Protein AF-A0A8U0UFY7-F1 (afdb_monomer)

Radius of gyration: 22.08 Å; Cα contacts (8 Å, |Δi|>4): 102; chains: 1; bounding box: 47×43×74 Å

Sequence (185 aa):
MDTILDRDDFTIMTRAIYATQRHTLPPVTTHSMRDDTSDPILANVRRVGLFSACTDRVKIVFHPEFLSSTSPLLPMDNEEFVRGCCLEVFPSYYEPWGDTPGIYIVDRRFHSADDSCNQLTQFMFGFCQQSRRQRIIQRNRTERLSDLLDWDGSSCTPGAWLSAGLSLTRWSRWPLNSALYPPPQ

Nearest PDB structures (foldseek):
  8cvy-assembly1_B  TM=9.282E-01  e=7.998E-15  Homo sapiens
  7q0s-assembly1_B  TM=9.230E-01  e=1.682E-14  Homo sapiens
  8cvz-assembly1_A  TM=9.280E-01  e=6.181E-14  Homo sapiens
  8cvz-assembly1_B  TM=9.243E-01  e=5.810E-14  Homo sapiens
  7zbn-assembly1_B  TM=9.355E-01  e=1.666E-13  Homo sapiens

pLDDT: mean 77.1, std 21.61, range [29.03, 96.44]

Secondary structure (DSSP, 8-state):
-TTS--HHHHHHHHHHHHHH--SSPPPSBSS--TTTTT-HHHHHHHHHT----TT-SS---B--S--BTT-SSSB--HHHHHHH-S------S-------TT--PPP-SSS-HHHHHHHHHHHHHHHHTS-HHHHHHHHHHHHHTGGGGSGGG----TTSSSS-----TT-TT--TTSSS-PPP-

Mean predicted aligned error: 11.55 Å

InterPro domains:
  IPR008631 Glycogen synthase [PF05693] (1-101)
  IPR008631 Glycogen synthase [PF05693] (102-152)
  IPR008631 Glycogen synthase [PTHR10176] (1-101)

Organism: Salvelinus namaycush (NCBI:txid8040)

Foldseek 3Di:
DDPPDDPVNVVVVVVVVVVPDDPDADQQEPDDDPPQCPPPVNVVCVVVVQGNPPPDPDHHYHYPDAADLPDPVHNDHPLVVLVVDLDDDDLDPDDDDDDAQLDDDQDDPPDDPVSSVVSVVVVVVVSVPDDPVVSVVSLVRLQVCVVCVDPVNDPDDDPPPPPSSRRCPPVVPDDPPPPPDDDDD

Structure (mmCIF, N/CA/C/O backbone):
data_AF-A0A8U0UFY7-F1
#
_entry.id   AF-A0A8U0UFY7-F1
#
loop_
_atom_site.group_PDB
_atom_site.id
_atom_site.type_symbol
_atom_site.label_atom_id
_atom_site.label_alt_id
_atom_site.label_comp_id
_atom_site.label_asym_id
_atom_site.label_entity_id
_atom_site.label_seq_id
_atom_site.pdbx_PDB_ins_code
_atom_site.Cartn_x
_atom_site.Cartn_y
_atom_site.Cartn_z
_atom_site.occupancy
_atom_site.B_iso_or_equiv
_atom_site.auth_seq_id
_atom_site.auth_comp_id
_atom_site.auth_asym_id
_atom_site.auth_atom_id
_atom_site.pdbx_PDB_model_num
ATOM 1 N N . MET A 1 1 ? -13.271 0.721 41.198 1.00 53.28 1 MET A N 1
ATOM 2 C CA . MET A 1 1 ? -13.173 0.908 39.733 1.00 53.28 1 MET A CA 1
ATOM 3 C C . MET A 1 1 ? -14.431 1.557 39.153 1.00 53.28 1 MET A C 1
ATOM 5 O O . MET A 1 1 ? -14.374 1.971 38.007 1.00 53.28 1 MET A O 1
ATOM 9 N N . ASP A 1 2 ? -15.503 1.745 39.934 1.00 58.00 2 ASP A N 1
ATOM 10 C CA . ASP A 1 2 ? -16.794 2.296 39.476 1.00 58.00 2 ASP A CA 1
ATOM 11 C C . ASP A 1 2 ? -16.873 3.837 39.437 1.00 58.00 2 ASP A C 1
ATOM 13 O O . ASP A 1 2 ? -17.957 4.398 39.518 1.00 58.00 2 ASP A O 1
ATOM 17 N N . THR A 1 3 ? -15.738 4.544 39.383 1.00 75.88 3 THR A N 1
ATOM 18 C CA . THR A 1 3 ? -15.690 6.022 39.451 1.00 75.88 3 THR A CA 1
ATOM 19 C C . THR A 1 3 ? -15.153 6.693 38.186 1.00 75.88 3 THR A C 1
ATOM 21 O O . THR A 1 3 ? -15.054 7.914 38.156 1.00 75.88 3 THR A O 1
ATOM 24 N N . ILE A 1 4 ? -14.759 5.921 37.165 1.00 85.38 4 ILE A N 1
ATOM 25 C CA . ILE A 1 4 ? -14.215 6.447 35.896 1.00 85.38 4 ILE A CA 1
ATOM 26 C C . ILE A 1 4 ? -15.150 6.203 34.706 1.00 85.38 4 ILE A C 1
ATOM 28 O O . ILE A 1 4 ? -15.095 6.975 33.756 1.00 85.38 4 ILE A O 1
ATOM 32 N N . LEU A 1 5 ? -15.982 5.156 34.741 1.00 88.69 5 LEU A N 1
ATOM 33 C CA . LEU A 1 5 ? -16.939 4.846 33.677 1.00 88.69 5 LEU A CA 1
ATOM 34 C C . LEU A 1 5 ? -18.324 4.630 34.272 1.00 88.69 5 LEU A C 1
ATOM 36 O O . LEU A 1 5 ? -18.502 3.759 35.131 1.00 88.69 5 LEU A O 1
ATOM 40 N N . ASP A 1 6 ? -19.291 5.381 33.760 1.00 91.12 6 ASP A N 1
ATOM 41 C CA . ASP A 1 6 ? -20.693 5.241 34.119 1.00 91.12 6 ASP A CA 1
ATOM 42 C C . ASP A 1 6 ? -21.365 4.146 33.274 1.00 91.12 6 ASP A C 1
ATOM 44 O O . ASP A 1 6 ? -20.860 3.687 32.245 1.00 91.12 6 ASP A O 1
ATOM 48 N N . ARG A 1 7 ? -22.555 3.696 33.689 1.00 89.19 7 ARG A N 1
ATOM 49 C CA . ARG A 1 7 ? -23.322 2.666 32.953 1.00 89.19 7 ARG A CA 1
ATOM 50 C C . ARG A 1 7 ? -23.661 3.074 31.515 1.00 89.19 7 ARG A C 1
ATOM 52 O O . ARG A 1 7 ? -23.750 2.211 30.635 1.00 89.19 7 ARG A O 1
ATOM 59 N N . ASP A 1 8 ? -23.834 4.366 31.277 1.00 92.62 8 ASP A N 1
ATOM 60 C CA . ASP A 1 8 ? -24.117 4.896 29.946 1.00 92.62 8 ASP A CA 1
ATOM 61 C C . ASP A 1 8 ? -22.891 4.783 29.029 1.00 92.62 8 ASP A C 1
ATOM 63 O O . ASP A 1 8 ? -23.043 4.392 27.868 1.00 92.62 8 ASP A O 1
ATOM 67 N N . ASP A 1 9 ? -21.676 4.965 29.561 1.00 93.81 9 ASP A N 1
ATOM 68 C CA . ASP A 1 9 ? -20.424 4.780 28.812 1.00 93.81 9 ASP A CA 1
ATOM 69 C C . ASP A 1 9 ? -20.282 3.338 28.325 1.00 93.81 9 ASP A C 1
ATOM 71 O O . ASP A 1 9 ? -19.990 3.086 27.152 1.00 93.81 9 ASP A O 1
ATOM 75 N N . PHE A 1 10 ? -20.570 2.369 29.199 1.00 92.81 10 PHE A N 1
ATOM 76 C CA . PHE A 1 10 ? -20.582 0.956 28.818 1.00 92.81 10 PHE A CA 1
ATOM 77 C C . PHE A 1 10 ? -21.609 0.671 27.723 1.00 92.81 10 PHE A C 1
ATOM 79 O O . PHE A 1 10 ? -21.336 -0.114 26.813 1.00 92.81 10 PHE A O 1
ATOM 86 N N . THR A 1 11 ? -22.770 1.323 27.770 1.00 94.12 11 THR A N 1
ATOM 87 C CA . THR A 1 11 ? -23.824 1.147 26.766 1.00 94.12 11 THR A CA 1
ATOM 88 C C . THR A 1 11 ? -23.405 1.718 25.410 1.00 94.12 11 THR A C 1
ATOM 90 O O . THR A 1 11 ? -23.564 1.046 24.386 1.00 94.12 11 THR A O 1
ATOM 93 N N . ILE A 1 12 ? -22.828 2.923 25.384 1.00 94.88 12 ILE A N 1
ATOM 94 C CA . ILE A 1 12 ? -22.326 3.570 24.163 1.00 94.88 12 ILE A CA 1
ATOM 95 C C . ILE A 1 12 ? -21.182 2.752 23.559 1.00 94.88 12 ILE A C 1
ATOM 97 O O . ILE A 1 12 ? -21.208 2.440 22.368 1.00 94.88 12 ILE A O 1
ATOM 101 N N . MET A 1 13 ? -20.217 2.337 24.381 1.00 94.62 13 MET A N 1
ATOM 102 C CA . MET A 1 13 ? -19.074 1.546 23.932 1.00 94.62 13 MET A CA 1
ATOM 103 C C . MET A 1 13 ? -19.511 0.185 23.390 1.00 94.62 13 MET A C 1
ATOM 105 O O . MET A 1 13 ? -19.062 -0.230 22.325 1.00 94.62 13 MET A O 1
ATOM 109 N N . THR A 1 14 ? -20.443 -0.487 24.067 1.00 95.69 14 THR A N 1
ATOM 110 C CA . THR A 1 14 ? -20.989 -1.767 23.602 1.00 95.69 14 THR A CA 1
ATOM 111 C C . THR A 1 14 ? -21.665 -1.607 22.240 1.00 95.69 14 THR A C 1
ATOM 113 O O . THR A 1 14 ? -21.394 -2.387 21.327 1.00 95.69 14 THR A O 1
ATOM 116 N N . ARG A 1 15 ? -22.481 -0.560 22.052 1.00 96.44 15 ARG A N 1
ATOM 117 C CA . ARG A 1 15 ? -23.101 -0.251 20.750 1.00 96.44 15 ARG A CA 1
ATOM 118 C C . ARG A 1 15 ? -22.058 0.019 19.664 1.00 96.44 15 ARG A C 1
ATOM 120 O O . ARG A 1 15 ? -22.201 -0.498 18.560 1.00 96.44 15 ARG A O 1
ATOM 127 N N . ALA A 1 16 ? -21.003 0.773 19.973 1.00 95.69 16 ALA A N 1
ATOM 128 C CA . ALA A 1 16 ? -19.918 1.055 19.035 1.00 95.69 16 ALA A CA 1
ATOM 129 C C . ALA A 1 16 ? -19.134 -0.214 18.646 1.00 95.69 16 ALA A C 1
ATOM 131 O O . ALA A 1 16 ? -18.838 -0.425 17.470 1.00 95.69 16 ALA A O 1
ATOM 132 N N . ILE A 1 17 ? -18.853 -1.105 19.603 1.00 95.62 17 ILE A N 1
ATOM 133 C CA . ILE A 1 17 ? -18.200 -2.394 19.334 1.00 95.62 17 ILE A CA 1
ATOM 134 C C . ILE A 1 17 ? -19.081 -3.247 18.420 1.00 95.62 17 ILE A C 1
ATOM 136 O O . ILE A 1 17 ? -18.602 -3.731 17.398 1.00 95.62 17 ILE A O 1
ATOM 140 N N . TYR A 1 18 ? -20.374 -3.384 18.721 1.00 94.81 18 TYR A N 1
ATOM 141 C CA . TYR A 1 18 ? -21.282 -4.148 17.862 1.00 94.81 18 TYR A CA 1
ATOM 142 C C . TYR A 1 18 ? -21.413 -3.547 16.457 1.00 94.81 18 TYR A C 1
ATOM 144 O O . TYR A 1 18 ? -21.474 -4.295 15.487 1.00 94.81 18 TYR A O 1
ATOM 152 N N . ALA A 1 19 ? -21.384 -2.219 16.322 1.00 94.62 19 ALA A N 1
ATOM 153 C CA . ALA A 1 19 ? -21.431 -1.557 15.018 1.00 94.62 19 ALA A CA 1
ATOM 154 C C . ALA A 1 19 ? -20.163 -1.772 14.168 1.00 94.62 19 ALA A C 1
ATOM 156 O O . ALA A 1 19 ? -20.224 -1.688 12.942 1.00 94.62 19 ALA A O 1
ATOM 157 N N . THR A 1 20 ? -19.012 -2.043 14.795 1.00 93.81 20 THR A N 1
ATOM 158 C CA . THR A 1 20 ? -17.738 -2.275 14.086 1.00 93.81 20 THR A CA 1
ATOM 159 C C . THR A 1 20 ? -17.493 -3.743 13.732 1.00 93.81 20 THR A C 1
ATOM 161 O O . THR A 1 20 ? -16.618 -4.030 12.913 1.00 93.81 20 THR A O 1
ATOM 164 N N . GLN A 1 21 ? -18.268 -4.677 14.293 1.00 92.25 21 GLN A N 1
ATOM 165 C CA . GLN A 1 21 ? -18.161 -6.097 13.962 1.00 92.25 21 GLN A CA 1
ATOM 166 C C . GLN A 1 21 ? -18.543 -6.354 12.500 1.00 92.25 21 GLN A C 1
ATOM 168 O O . GLN A 1 21 ? -19.569 -5.892 12.004 1.00 92.25 21 GLN A O 1
ATOM 173 N N . ARG A 1 22 ? -17.704 -7.120 11.795 1.00 88.50 22 ARG A N 1
ATOM 174 C CA . ARG A 1 22 ? -17.934 -7.544 10.409 1.00 88.50 22 ARG A CA 1
ATOM 175 C C . ARG A 1 22 ? -17.630 -9.031 10.267 1.00 88.50 22 ARG A C 1
ATOM 177 O O . ARG A 1 22 ? -16.640 -9.513 10.809 1.00 88.50 22 ARG A O 1
ATOM 184 N N . HIS A 1 23 ? -18.472 -9.739 9.516 1.00 88.50 23 HIS A N 1
ATOM 185 C CA . HIS A 1 23 ? -18.302 -11.168 9.210 1.00 88.50 23 HIS A CA 1
ATOM 186 C C . HIS A 1 23 ? -17.652 -11.423 7.843 1.00 88.50 23 HIS A C 1
ATOM 188 O O . HIS A 1 23 ? -17.357 -12.563 7.497 1.00 88.50 23 HIS A O 1
ATOM 194 N N . THR A 1 24 ? -17.433 -10.369 7.060 1.00 93.38 24 THR A N 1
ATOM 195 C CA . THR A 1 24 ? -16.797 -10.428 5.744 1.00 93.38 24 THR A CA 1
ATOM 196 C C . THR A 1 24 ? -15.361 -9.932 5.822 1.00 93.38 24 THR A C 1
ATOM 198 O O . THR A 1 24 ? -15.005 -9.146 6.704 1.00 93.38 24 THR A O 1
ATOM 201 N N . LEU A 1 25 ? -14.538 -10.352 4.862 1.00 92.81 25 LEU A N 1
ATOM 202 C CA . LEU A 1 25 ? -13.187 -9.822 4.722 1.00 92.81 25 LEU A CA 1
ATOM 203 C C . LEU A 1 25 ? -13.218 -8.320 4.388 1.00 92.81 25 LEU A C 1
ATOM 205 O O . LEU A 1 25 ? -14.176 -7.853 3.760 1.00 92.81 25 LEU A O 1
ATOM 209 N N . PRO A 1 26 ? -12.190 -7.554 4.795 1.00 94.25 26 PRO A N 1
ATOM 210 C CA . PRO A 1 26 ? -12.022 -6.183 4.335 1.00 94.25 26 PRO A CA 1
ATOM 211 C C . PRO A 1 26 ? -11.986 -6.139 2.798 1.00 94.25 26 PRO A C 1
ATOM 213 O O . PRO A 1 26 ? -11.270 -6.944 2.195 1.00 94.25 26 PRO A O 1
ATOM 216 N N . PRO A 1 27 ? -12.744 -5.237 2.151 1.00 93.38 27 PRO A N 1
ATOM 217 C CA . PRO A 1 27 ? -12.771 -5.159 0.697 1.00 93.38 27 PRO A CA 1
ATOM 218 C C . PRO A 1 27 ? -11.407 -4.720 0.157 1.00 93.38 27 PRO A C 1
ATOM 220 O O . PRO A 1 27 ? -10.723 -3.900 0.769 1.00 93.38 27 PRO A O 1
ATOM 223 N N . VAL A 1 28 ? -11.027 -5.250 -1.009 1.00 94.88 28 VAL A N 1
ATOM 224 C CA . VAL A 1 28 ? -9.766 -4.871 -1.660 1.00 94.88 28 VAL A CA 1
ATOM 225 C C . VAL A 1 28 ? -9.875 -3.523 -2.368 1.00 94.88 28 VAL A C 1
ATOM 227 O O . VAL A 1 28 ? -8.871 -2.841 -2.486 1.00 94.88 28 VAL A O 1
ATOM 230 N N . THR A 1 29 ? -11.060 -3.099 -2.812 1.00 95.38 29 THR A N 1
ATOM 231 C CA . THR A 1 29 ? -11.260 -1.779 -3.431 1.00 95.38 29 THR A CA 1
ATOM 232 C C . THR A 1 29 ? -12.171 -0.892 -2.593 1.00 95.38 29 THR A C 1
ATOM 234 O O . THR A 1 29 ? -13.085 -1.385 -1.930 1.00 95.38 29 THR A O 1
ATOM 237 N N . THR A 1 30 ? -11.911 0.416 -2.602 1.00 95.00 30 THR A N 1
ATOM 238 C CA . THR A 1 30 ? -12.730 1.409 -1.892 1.00 95.00 30 THR A CA 1
ATOM 239 C C . THR A 1 30 ? -13.970 1.845 -2.668 1.00 95.00 30 THR A C 1
ATOM 241 O O . THR A 1 30 ? -14.901 2.371 -2.061 1.00 95.00 30 THR A O 1
ATOM 244 N N . HIS A 1 31 ? -14.009 1.624 -3.984 1.00 94.25 31 HIS A N 1
ATOM 245 C CA . HIS A 1 31 ? -15.061 2.134 -4.865 1.00 94.25 31 HIS A CA 1
ATOM 246 C C . HIS A 1 31 ? -15.786 1.014 -5.599 1.00 94.25 31 HIS A C 1
ATOM 248 O O . HIS A 1 31 ? -15.275 -0.088 -5.777 1.00 94.25 31 HIS A O 1
ATOM 254 N N . SER A 1 32 ? -16.998 1.316 -6.062 1.00 94.19 32 SER A N 1
ATOM 255 C CA . SER A 1 32 ? -17.724 0.424 -6.966 1.00 94.19 32 SER A CA 1
ATOM 256 C C . SER A 1 32 ? -17.180 0.581 -8.383 1.00 94.19 32 SER A C 1
ATOM 258 O O . SER A 1 32 ? -17.379 1.615 -9.020 1.00 94.19 32 SER A O 1
ATOM 260 N N . MET A 1 33 ? -16.488 -0.445 -8.870 1.00 93.69 33 MET A N 1
ATOM 261 C CA . MET A 1 33 ? -15.913 -0.458 -10.212 1.00 93.69 33 MET A CA 1
ATOM 262 C C . MET A 1 33 ? -16.986 -0.761 -11.256 1.00 93.69 33 MET A C 1
ATOM 264 O O . MET A 1 33 ? -17.761 -1.702 -11.098 1.00 93.69 33 MET A O 1
ATOM 268 N N . ARG A 1 34 ? -17.012 0.017 -12.345 1.00 90.12 34 ARG A N 1
ATOM 269 C CA . ARG A 1 34 ? -17.949 -0.202 -13.459 1.00 90.12 34 ARG A CA 1
ATOM 270 C C . ARG A 1 34 ? -17.694 -1.544 -14.150 1.00 90.12 34 ARG A C 1
ATOM 272 O O . ARG A 1 34 ? -18.626 -2.317 -14.329 1.00 90.12 34 ARG A O 1
ATOM 279 N N . ASP A 1 35 ? -16.426 -1.820 -14.446 1.00 92.00 35 ASP A N 1
ATOM 280 C CA . ASP A 1 35 ? -15.970 -3.020 -15.154 1.00 92.00 35 ASP A CA 1
ATOM 281 C C . ASP A 1 35 ? -15.030 -3.858 -14.268 1.00 92.00 35 ASP A C 1
ATOM 283 O O . ASP A 1 35 ? -13.903 -4.193 -14.630 1.00 92.00 35 ASP A O 1
ATOM 287 N N . ASP A 1 36 ? -15.508 -4.182 -13.064 1.00 92.12 36 ASP A N 1
ATOM 288 C CA . ASP A 1 36 ? -14.771 -4.888 -12.008 1.00 92.12 36 ASP A CA 1
ATOM 289 C C . ASP A 1 36 ? -14.092 -6.195 -12.470 1.00 92.12 36 ASP A C 1
ATOM 291 O O . ASP A 1 36 ? -12.971 -6.506 -12.067 1.00 92.12 36 ASP A O 1
ATOM 295 N N . THR A 1 37 ? -14.760 -6.981 -13.319 1.00 90.44 37 THR A N 1
ATOM 296 C CA . THR A 1 37 ? -14.256 -8.290 -13.765 1.00 90.44 37 THR A CA 1
ATOM 297 C C . THR A 1 37 ? -13.112 -8.188 -14.765 1.00 90.44 37 THR A C 1
ATOM 299 O O . THR A 1 37 ? -12.294 -9.102 -14.839 1.00 90.44 37 THR A O 1
ATOM 302 N N . SER A 1 38 ? -13.070 -7.108 -15.545 1.00 92.62 38 SER A N 1
ATOM 303 C CA . SER A 1 38 ? -12.041 -6.866 -16.561 1.00 92.62 38 SER A CA 1
ATOM 304 C C . SER A 1 38 ? -10.958 -5.897 -16.101 1.00 92.62 38 SER A C 1
ATOM 306 O O . SER A 1 38 ? -9.982 -5.711 -16.826 1.00 92.62 38 SER A O 1
ATOM 308 N N . ASP A 1 39 ? -11.101 -5.290 -14.919 1.00 95.62 39 ASP A N 1
ATOM 309 C CA . ASP A 1 39 ? -10.065 -4.436 -14.354 1.00 95.62 39 ASP A CA 1
ATOM 310 C C . ASP A 1 39 ? -8.763 -5.243 -14.153 1.00 95.62 39 ASP A C 1
ATOM 312 O O . ASP A 1 39 ? -8.756 -6.263 -13.452 1.00 95.62 39 ASP A O 1
ATOM 316 N N . PRO A 1 40 ? -7.640 -4.824 -14.764 1.00 94.25 40 PRO A N 1
ATOM 317 C CA . PRO A 1 40 ? -6.406 -5.603 -14.757 1.00 94.25 40 PRO A CA 1
ATOM 318 C C . PRO A 1 40 ? -5.766 -5.696 -13.367 1.00 94.25 40 PRO A C 1
ATOM 320 O O . PRO A 1 40 ? -5.022 -6.644 -13.100 1.00 94.25 40 PRO A O 1
ATOM 323 N N . ILE A 1 41 ? -6.034 -4.743 -12.470 1.00 93.94 41 ILE A N 1
ATOM 324 C CA . ILE A 1 41 ? -5.489 -4.738 -11.110 1.00 93.94 41 ILE A CA 1
ATOM 325 C C . ILE A 1 41 ? -6.268 -5.747 -10.269 1.00 93.94 41 ILE A C 1
ATOM 327 O O . ILE A 1 41 ? -5.676 -6.667 -9.700 1.00 93.94 41 ILE A O 1
ATOM 331 N N . LEU A 1 42 ? -7.597 -5.646 -10.252 1.00 95.12 42 LEU A N 1
ATOM 332 C CA . LEU A 1 42 ? -8.467 -6.549 -9.500 1.00 95.12 42 LEU A CA 1
ATOM 333 C C . LEU A 1 42 ? -8.396 -7.988 -10.018 1.00 95.12 42 LEU A C 1
ATOM 335 O O . LEU A 1 42 ? -8.355 -8.922 -9.212 1.00 95.12 42 LEU A O 1
ATOM 339 N N . ALA A 1 43 ? -8.294 -8.189 -11.334 1.00 94.81 43 ALA A N 1
ATOM 340 C CA . ALA A 1 43 ? -8.069 -9.510 -11.916 1.00 94.81 43 ALA A CA 1
ATOM 341 C C . ALA A 1 43 ? -6.753 -10.137 -11.420 1.00 94.81 43 ALA A C 1
ATOM 343 O O . ALA A 1 43 ? -6.723 -11.316 -11.059 1.00 94.81 43 ALA A O 1
ATOM 344 N N . ASN A 1 44 ? -5.673 -9.353 -11.330 1.00 94.44 44 ASN A N 1
ATOM 345 C CA . ASN A 1 44 ? -4.394 -9.838 -10.812 1.00 94.44 44 ASN A CA 1
ATOM 346 C C . ASN A 1 44 ? -4.436 -10.136 -9.311 1.00 94.44 44 ASN A C 1
ATOM 348 O O . ASN A 1 44 ? -3.929 -11.175 -8.894 1.00 94.44 44 ASN A O 1
ATOM 352 N N . VAL A 1 45 ? -5.075 -9.285 -8.507 1.00 94.75 45 VAL A N 1
ATOM 353 C CA . VAL A 1 45 ? -5.282 -9.547 -7.073 1.00 94.75 45 VAL A CA 1
ATOM 354 C C . VAL A 1 45 ? -6.004 -10.882 -6.871 1.00 94.75 45 VAL A C 1
ATOM 356 O O . VAL A 1 45 ? -5.557 -11.713 -6.077 1.00 94.75 45 VAL A O 1
ATOM 359 N N . ARG A 1 46 ? -7.085 -11.119 -7.626 1.00 93.75 46 ARG A N 1
ATOM 360 C CA . ARG A 1 46 ? -7.857 -12.372 -7.583 1.00 93.75 46 ARG A CA 1
ATOM 361 C C . ARG A 1 46 ? -7.016 -13.571 -7.996 1.00 93.75 46 ARG A C 1
ATOM 363 O O . ARG A 1 46 ? -7.072 -14.602 -7.336 1.00 93.75 46 ARG A O 1
ATOM 370 N N . ARG A 1 47 ? -6.213 -13.422 -9.053 1.00 94.69 47 ARG A N 1
ATOM 371 C CA . ARG A 1 47 ? -5.312 -14.465 -9.560 1.00 94.69 47 ARG A CA 1
ATOM 372 C C . ARG A 1 47 ? -4.236 -14.859 -8.545 1.00 94.69 47 ARG A C 1
ATOM 374 O O . ARG A 1 47 ? -3.902 -16.034 -8.459 1.00 94.69 47 ARG A O 1
ATOM 381 N N . VAL A 1 48 ? -3.685 -13.897 -7.802 1.00 93.56 48 VAL A N 1
ATOM 382 C CA . VAL A 1 48 ? -2.640 -14.138 -6.786 1.00 93.56 48 VAL A CA 1
ATOM 383 C C . VAL A 1 48 ? -3.237 -14.602 -5.449 1.00 93.56 48 VAL A C 1
ATOM 385 O O . VAL A 1 48 ? -2.534 -15.193 -4.634 1.00 93.56 48 VAL A O 1
ATOM 388 N N . GLY A 1 49 ? -4.538 -14.392 -5.229 1.00 93.38 49 GLY A N 1
ATOM 389 C CA . GLY A 1 49 ? -5.246 -14.857 -4.036 1.00 93.38 49 GLY A CA 1
ATOM 390 C C . GLY A 1 49 ? -5.083 -13.951 -2.812 1.00 93.38 49 GLY A C 1
ATOM 391 O O . GLY A 1 49 ? -5.203 -14.420 -1.684 1.00 93.38 49 GLY A O 1
ATOM 392 N N . LEU A 1 50 ? -4.803 -12.659 -3.014 1.00 93.06 50 LEU A N 1
ATOM 393 C CA . LEU A 1 50 ? -4.625 -11.685 -1.931 1.00 93.06 50 LEU A CA 1
ATOM 394 C C . LEU A 1 50 ? -5.962 -11.022 -1.579 1.00 93.06 50 LEU A C 1
ATOM 396 O O . LEU A 1 50 ? -6.284 -9.939 -2.061 1.00 93.06 50 LEU A O 1
ATOM 400 N N . PHE A 1 51 ? -6.745 -11.683 -0.727 1.00 93.19 51 PHE A N 1
ATOM 401 C CA . PHE A 1 51 ? -8.100 -11.253 -0.349 1.00 93.19 51 PHE A CA 1
ATOM 402 C C . PHE A 1 51 ? -8.165 -10.508 0.992 1.00 93.19 51 PHE A C 1
ATOM 404 O O . PHE A 1 51 ? -9.244 -10.349 1.561 1.00 93.19 51 PHE A O 1
ATOM 411 N N . SER A 1 52 ? -7.020 -10.067 1.520 1.00 91.38 52 SER A N 1
ATOM 412 C CA . SER A 1 52 ? -6.920 -9.407 2.827 1.00 91.38 52 SER A CA 1
ATOM 413 C C . SER A 1 52 ? -7.446 -10.278 3.984 1.00 91.38 52 SER A C 1
ATOM 415 O O . SER A 1 52 ? -7.893 -9.759 5.011 1.00 91.38 52 SER A O 1
ATOM 417 N N . ALA A 1 53 ? -7.339 -11.607 3.860 1.00 92.69 53 ALA A N 1
ATOM 418 C CA . ALA A 1 53 ? -7.730 -12.575 4.886 1.00 92.69 53 ALA A CA 1
ATOM 419 C C . ALA A 1 53 ? -6.900 -12.394 6.159 1.00 92.69 53 ALA A C 1
ATOM 421 O O . ALA A 1 53 ? -5.772 -11.922 6.086 1.00 92.69 53 ALA A O 1
ATOM 422 N N . CYS A 1 54 ? -7.396 -12.769 7.343 1.00 91.38 54 CYS A N 1
ATOM 423 C CA . CYS A 1 54 ? -6.670 -12.552 8.608 1.00 91.38 54 CYS A CA 1
ATOM 424 C C . CYS A 1 54 ? -5.265 -13.191 8.638 1.00 91.38 54 CYS A C 1
ATOM 426 O O . CYS A 1 54 ? -4.372 -12.664 9.297 1.00 91.38 54 CYS A O 1
ATOM 428 N N . THR A 1 55 ? -5.057 -14.259 7.869 1.00 93.50 55 THR A N 1
ATOM 429 C CA . THR A 1 55 ? -3.780 -14.959 7.679 1.00 93.50 55 THR A CA 1
ATOM 430 C C . THR A 1 55 ? -2.770 -14.196 6.822 1.00 93.50 55 THR A C 1
ATOM 432 O O . THR A 1 55 ? -1.567 -14.437 6.930 1.00 93.50 55 THR A O 1
ATOM 435 N N . ASP A 1 56 ? -3.230 -13.276 5.975 1.00 93.69 56 ASP A N 1
ATOM 436 C CA . ASP A 1 56 ? -2.374 -12.589 5.012 1.00 93.69 56 ASP A CA 1
ATOM 437 C C . ASP A 1 56 ? -1.509 -11.553 5.728 1.00 93.69 56 ASP A C 1
ATOM 439 O O . ASP A 1 56 ? -2.021 -10.633 6.370 1.00 93.69 56 ASP A O 1
ATOM 443 N N . ARG A 1 57 ? -0.184 -11.665 5.596 1.00 93.75 57 ARG A N 1
ATOM 444 C CA . ARG A 1 57 ? 0.759 -10.688 6.172 1.00 93.75 57 ARG A CA 1
ATOM 445 C C . ARG A 1 57 ? 0.838 -9.382 5.381 1.00 93.75 57 ARG A C 1
ATOM 447 O O . ARG A 1 57 ? 1.311 -8.384 5.913 1.00 93.75 57 ARG A O 1
ATOM 454 N N . VAL A 1 58 ? 0.364 -9.391 4.138 1.00 93.75 58 VAL A N 1
ATOM 455 C CA . VAL A 1 58 ? 0.274 -8.223 3.258 1.00 93.75 58 VAL A CA 1
ATOM 456 C C . VAL A 1 58 ? -1.197 -7.983 2.947 1.00 93.75 58 VAL A C 1
ATOM 458 O O . VAL A 1 58 ? -1.913 -8.917 2.596 1.00 93.75 58 VAL A O 1
ATOM 461 N N . LYS A 1 59 ? -1.651 -6.741 3.105 1.00 95.12 59 LYS A N 1
ATOM 462 C CA . LYS A 1 59 ? -3.020 -6.318 2.787 1.00 95.12 59 LYS A CA 1
ATOM 463 C C . LYS A 1 59 ? -2.989 -5.416 1.566 1.00 95.12 59 LYS A C 1
ATOM 465 O O . LYS A 1 59 ? -2.049 -4.641 1.412 1.00 95.12 59 LYS A O 1
ATOM 470 N N . ILE A 1 60 ? -4.020 -5.507 0.733 1.00 94.88 60 ILE A N 1
ATOM 471 C CA . ILE A 1 60 ? -4.159 -4.670 -0.458 1.00 94.88 60 ILE A CA 1
ATOM 472 C C . ILE A 1 60 ? -5.391 -3.791 -0.296 1.00 94.88 60 ILE A C 1
ATOM 474 O O . ILE A 1 60 ? -6.465 -4.279 0.059 1.00 94.88 60 ILE A O 1
ATOM 478 N N . VAL A 1 61 ? -5.208 -2.502 -0.579 1.00 95.75 61 VAL A N 1
ATOM 479 C CA . VAL A 1 61 ? -6.278 -1.520 -0.730 1.00 95.75 61 VAL A CA 1
ATOM 480 C C . VAL A 1 61 ? -6.051 -0.801 -2.054 1.00 95.75 61 VAL A C 1
ATOM 482 O O . VAL A 1 61 ? -5.025 -0.158 -2.253 1.00 95.75 61 VAL A O 1
ATOM 485 N N . PHE A 1 62 ? -7.003 -0.941 -2.965 1.00 95.56 62 PHE A N 1
ATOM 486 C CA . PHE A 1 62 ? -7.032 -0.316 -4.273 1.00 95.56 62 PHE A CA 1
ATOM 487 C C . PHE A 1 62 ? -8.007 0.863 -4.251 1.00 95.56 62 PHE A C 1
ATOM 489 O O . PHE A 1 62 ? -9.216 0.678 -4.080 1.00 95.56 62 PHE A O 1
ATOM 496 N N . HIS A 1 63 ? -7.465 2.066 -4.424 1.00 94.56 63 HIS A N 1
ATOM 497 C CA . HIS A 1 63 ? -8.205 3.324 -4.414 1.00 94.56 63 HIS A CA 1
ATOM 498 C C . HIS A 1 63 ? -8.192 3.956 -5.821 1.00 94.56 63 HIS A C 1
ATOM 500 O O . HIS A 1 63 ? -7.240 4.656 -6.157 1.00 94.56 63 HIS A O 1
ATOM 506 N N . PRO A 1 64 ? -9.196 3.675 -6.674 1.00 94.38 64 PRO A N 1
ATOM 507 C CA . PRO A 1 64 ? -9.268 4.129 -8.069 1.00 94.38 64 PRO A CA 1
ATOM 508 C C . PRO A 1 64 ? -9.781 5.578 -8.212 1.00 94.38 64 PRO A C 1
ATOM 510 O O . PRO A 1 64 ? -10.584 5.876 -9.093 1.00 94.38 64 PRO A O 1
ATOM 513 N N . GLU A 1 65 ? -9.344 6.483 -7.339 1.00 91.69 65 GLU A N 1
ATOM 514 C CA . GLU A 1 65 ? -9.668 7.912 -7.380 1.00 91.69 65 GLU A CA 1
ATOM 515 C C . GLU A 1 65 ? -8.431 8.717 -6.964 1.00 91.69 65 GLU A C 1
ATOM 517 O O . GLU A 1 65 ? -7.578 8.223 -6.226 1.00 91.69 65 GLU A O 1
ATOM 522 N N . PHE A 1 66 ? -8.299 9.951 -7.454 1.00 90.31 66 PHE A N 1
ATOM 523 C CA . PHE A 1 66 ? -7.248 10.839 -6.969 1.00 90.31 66 PHE A CA 1
ATOM 524 C C . PHE A 1 66 ? -7.508 11.219 -5.513 1.00 90.31 66 PHE A C 1
ATOM 526 O O . PHE A 1 66 ? -8.629 11.563 -5.139 1.00 90.31 66 PHE A O 1
ATOM 533 N N . LEU A 1 67 ? -6.451 11.208 -4.703 1.00 89.62 67 LEU A N 1
ATOM 534 C CA . LEU A 1 67 ? -6.551 11.637 -3.316 1.00 89.62 67 LEU A CA 1
ATOM 535 C C . LEU A 1 67 ? -6.880 13.128 -3.241 1.00 89.62 67 LEU A C 1
ATOM 537 O O . LEU A 1 67 ? -6.302 13.949 -3.958 1.00 89.62 67 LEU A O 1
ATOM 541 N N . SER A 1 68 ? -7.816 13.449 -2.355 1.00 89.88 68 SER A N 1
ATOM 542 C CA . SER A 1 68 ? -8.254 14.804 -2.066 1.00 89.88 68 SER A CA 1
ATOM 543 C C . SER A 1 68 ? -8.583 14.923 -0.586 1.00 89.88 68 SER A C 1
ATOM 545 O O . SER A 1 68 ? -9.286 14.081 -0.026 1.00 89.88 68 SER A O 1
ATOM 547 N N . SER A 1 69 ? -8.178 16.036 0.015 1.00 92.44 69 SER A N 1
ATOM 548 C CA . SER A 1 69 ? -8.586 16.480 1.352 1.00 92.44 69 SER A CA 1
ATOM 549 C C . SER A 1 69 ? -10.106 16.528 1.559 1.00 92.44 69 SER A C 1
ATOM 551 O O . SER A 1 69 ? -10.578 16.480 2.693 1.00 92.44 69 SER A O 1
ATOM 553 N N . THR A 1 70 ? -10.891 16.566 0.479 1.00 92.50 70 THR A N 1
ATOM 554 C CA . THR A 1 70 ? -12.362 16.534 0.525 1.00 92.50 70 THR A CA 1
ATOM 555 C C . THR A 1 70 ? -12.963 15.123 0.523 1.00 92.50 70 THR A C 1
ATOM 557 O O . THR A 1 70 ? -14.171 14.977 0.720 1.00 92.50 70 THR A O 1
ATOM 560 N N . SER A 1 71 ? -12.155 14.076 0.317 1.00 91.00 71 SER A N 1
ATOM 561 C CA . SER A 1 71 ? -12.638 12.695 0.264 1.00 91.00 71 SER A CA 1
ATOM 562 C C . SER A 1 71 ? -13.149 12.235 1.635 1.00 91.00 71 SER A C 1
ATOM 564 O O . SER A 1 71 ? -12.418 12.317 2.623 1.00 91.00 71 SER A O 1
ATOM 566 N N . PRO A 1 72 ? -14.370 11.678 1.730 1.00 91.56 72 PRO A N 1
ATOM 567 C CA . PRO A 1 72 ? -14.921 11.207 3.000 1.00 91.56 72 PRO A CA 1
ATOM 568 C C . PRO A 1 72 ? -14.228 9.941 3.530 1.00 91.56 72 PRO A C 1
ATOM 570 O O . PRO A 1 72 ? -14.399 9.599 4.698 1.00 91.56 72 PRO A O 1
ATOM 573 N N . LEU A 1 73 ? -13.483 9.222 2.681 1.00 92.38 73 LEU A N 1
ATOM 574 C CA . LEU A 1 73 ? -12.780 7.990 3.055 1.00 92.38 73 LEU A CA 1
ATOM 575 C C . LEU A 1 73 ? -11.329 8.252 3.465 1.00 92.38 73 LEU A C 1
ATOM 577 O O . LEU A 1 73 ? -10.878 7.737 4.486 1.00 92.38 73 LEU A O 1
ATOM 581 N N . LEU A 1 74 ? -10.602 9.030 2.661 1.00 91.19 74 LEU A N 1
ATOM 582 C CA .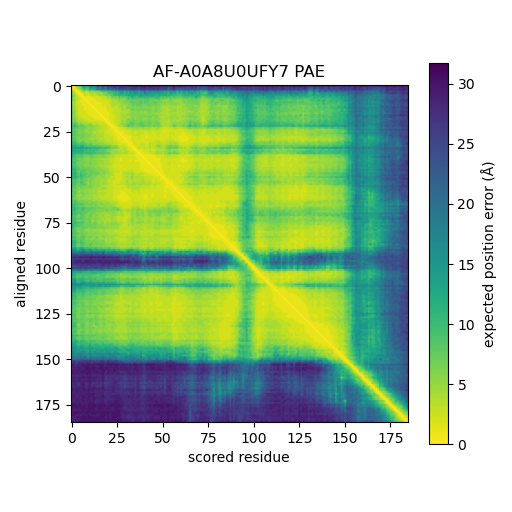 LEU A 1 74 ? -9.195 9.366 2.877 1.00 91.19 74 LEU A CA 1
ATOM 583 C C . LEU A 1 74 ? -9.022 10.882 2.701 1.00 91.19 74 LEU A C 1
ATOM 585 O O . LEU A 1 74 ? -8.624 11.312 1.620 1.00 91.19 74 LEU A O 1
ATOM 589 N N . PRO A 1 75 ? -9.346 11.690 3.730 1.00 92.12 75 PRO A N 1
ATOM 590 C CA . PRO A 1 75 ? -9.330 13.150 3.657 1.00 92.12 75 PRO A CA 1
ATOM 591 C C . PRO A 1 75 ? -7.894 13.676 3.732 1.00 92.12 75 PRO A C 1
ATOM 593 O O . PRO A 1 75 ? -7.466 14.222 4.746 1.00 92.12 75 PRO A O 1
ATOM 596 N N . MET A 1 76 ? -7.129 13.451 2.671 1.00 92.31 76 MET A N 1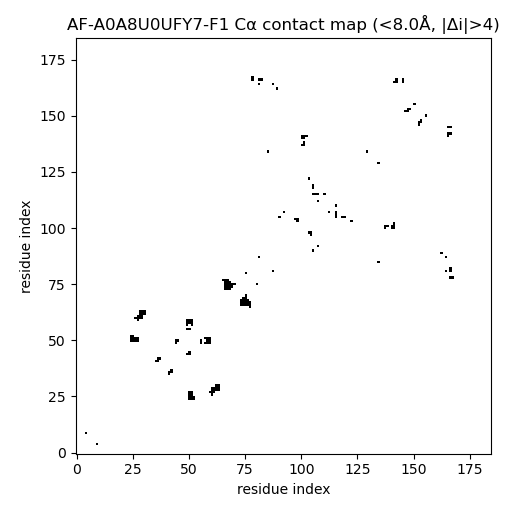
ATOM 597 C CA . MET A 1 76 ? -5.756 13.921 2.538 1.00 92.31 76 MET A CA 1
ATOM 598 C C . MET A 1 76 ? -5.409 14.125 1.073 1.00 92.31 76 MET A C 1
ATOM 600 O O . MET A 1 76 ? -5.888 13.397 0.201 1.00 92.31 76 MET A O 1
ATOM 604 N N . ASP A 1 77 ? -4.555 15.102 0.806 1.00 90.25 77 ASP A N 1
ATOM 605 C CA . ASP A 1 77 ? -4.020 15.301 -0.536 1.00 90.25 77 ASP A CA 1
ATOM 606 C C . ASP A 1 77 ? -2.857 14.328 -0.796 1.00 90.25 77 ASP A C 1
ATOM 608 O O . ASP A 1 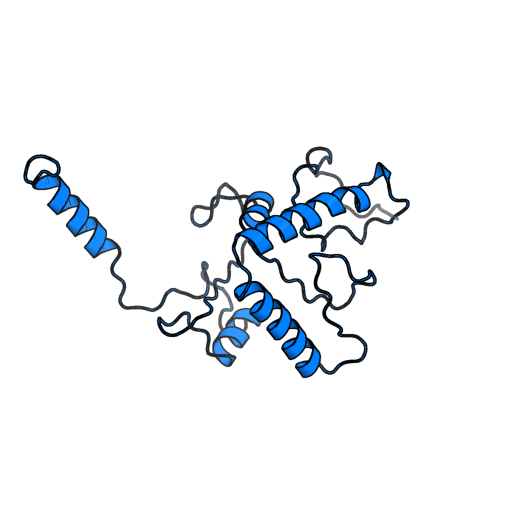77 ? -2.257 13.770 0.130 1.00 90.25 77 ASP A O 1
ATOM 612 N N . ASN A 1 78 ? -2.508 14.125 -2.071 1.00 85.06 78 ASN A N 1
ATOM 613 C CA . ASN A 1 78 ? -1.446 13.186 -2.458 1.00 85.06 78 ASN A CA 1
ATOM 614 C C . ASN A 1 78 ? -0.126 13.435 -1.705 1.00 85.06 78 ASN A C 1
ATOM 616 O O . ASN A 1 78 ? 0.537 12.482 -1.301 1.00 85.06 78 ASN A O 1
ATOM 620 N N . GLU A 1 79 ? 0.240 14.697 -1.453 1.00 82.19 79 GLU A N 1
ATOM 621 C CA . GLU A 1 79 ? 1.479 15.013 -0.732 1.00 82.19 79 GLU A CA 1
ATOM 622 C C . GLU A 1 79 ? 1.482 14.481 0.704 1.00 82.19 79 GLU A C 1
ATOM 624 O O . GLU A 1 79 ? 2.495 13.981 1.197 1.00 82.19 79 GLU A O 1
ATOM 629 N N . GLU A 1 80 ? 0.351 14.605 1.393 1.00 85.94 80 GLU A N 1
ATOM 630 C CA . GLU A 1 80 ? 0.197 14.166 2.775 1.00 85.94 80 GLU A CA 1
ATOM 631 C C . GLU A 1 80 ? 0.225 12.641 2.854 1.00 85.94 80 GLU A C 1
ATOM 633 O O . GLU A 1 80 ? 0.892 12.073 3.725 1.00 85.94 80 GLU A O 1
ATOM 638 N N . PHE A 1 81 ? -0.416 11.978 1.890 1.00 87.50 81 PHE A N 1
ATOM 639 C CA . PHE A 1 81 ? -0.404 10.526 1.776 1.00 87.50 81 PHE A CA 1
ATOM 640 C C . PHE A 1 81 ? 1.006 9.974 1.548 1.00 87.50 81 PHE A C 1
ATOM 642 O O . PHE A 1 81 ? 1.450 9.090 2.288 1.00 87.50 81 PHE A O 1
ATOM 649 N N . VAL A 1 82 ? 1.747 10.532 0.585 1.00 83.50 82 VAL A N 1
ATOM 650 C CA . VAL A 1 82 ? 3.135 10.129 0.299 1.00 83.50 82 VAL A CA 1
ATOM 651 C C . VAL A 1 82 ? 4.020 10.349 1.527 1.00 83.50 82 VAL A C 1
ATOM 653 O O . VAL A 1 82 ? 4.786 9.466 1.914 1.00 83.50 82 VAL A O 1
ATOM 656 N N . ARG A 1 83 ? 3.869 11.480 2.231 1.00 83.38 83 ARG A N 1
ATOM 657 C CA . ARG A 1 83 ? 4.608 11.729 3.481 1.00 83.38 83 ARG A CA 1
ATOM 658 C C . ARG A 1 83 ? 4.260 10.719 4.575 1.00 83.38 83 ARG A C 1
ATOM 660 O O . ARG A 1 83 ? 5.152 10.373 5.357 1.00 83.38 83 ARG A O 1
ATOM 667 N N . GLY A 1 84 ? 3.014 10.257 4.641 1.00 85.25 84 GLY A N 1
ATOM 668 C CA . GLY A 1 84 ? 2.565 9.220 5.570 1.00 85.25 84 GLY A CA 1
ATOM 669 C C . GLY A 1 84 ? 3.111 7.825 5.249 1.00 85.25 84 GLY A C 1
ATOM 670 O O . GLY A 1 84 ? 3.265 6.997 6.151 1.00 85.25 84 GLY A O 1
ATOM 671 N N . CYS A 1 85 ? 3.461 7.568 3.989 1.00 87.69 85 CYS A N 1
ATOM 672 C CA . CYS A 1 85 ? 3.995 6.286 3.550 1.00 87.69 85 CYS A CA 1
ATOM 673 C C . CYS A 1 85 ? 5.446 6.060 4.013 1.00 87.69 85 CYS A C 1
ATOM 675 O O . CYS A 1 85 ? 6.253 6.979 4.181 1.00 87.69 85 CYS A O 1
ATOM 677 N N . CYS A 1 86 ? 5.775 4.789 4.265 1.00 86.75 86 CYS A N 1
ATOM 678 C CA . CYS A 1 86 ? 7.111 4.370 4.703 1.00 86.75 86 CYS A CA 1
ATOM 679 C C . CYS A 1 86 ? 8.032 3.999 3.537 1.00 86.75 86 CYS A C 1
ATOM 681 O O . CYS A 1 86 ? 9.245 4.152 3.651 1.00 86.75 86 CYS A O 1
ATOM 683 N N . LEU A 1 87 ? 7.449 3.464 2.467 1.00 87.00 87 LEU A N 1
ATOM 684 C CA . LEU A 1 87 ? 8.126 3.022 1.260 1.00 87.00 87 LEU A CA 1
ATOM 685 C C . LEU A 1 87 ? 7.180 3.263 0.090 1.00 87.00 87 LEU A C 1
ATOM 687 O O . LEU A 1 87 ? 5.997 2.933 0.182 1.00 87.00 87 LEU A O 1
ATOM 691 N N . GLU A 1 88 ? 7.721 3.796 -0.991 1.00 84.31 88 GLU A N 1
ATOM 692 C CA . GLU A 1 88 ? 7.021 3.992 -2.250 1.00 84.31 88 GLU A CA 1
ATOM 693 C C . GLU A 1 88 ? 7.701 3.138 -3.321 1.00 84.31 88 GLU A C 1
ATOM 695 O O . GLU A 1 88 ? 8.925 2.986 -3.315 1.00 84.31 88 GLU A O 1
ATOM 700 N N . VAL A 1 89 ? 6.912 2.497 -4.182 1.00 85.88 89 VAL A N 1
ATOM 701 C CA . VAL A 1 89 ? 7.406 1.485 -5.123 1.00 85.88 89 VAL A CA 1
ATOM 702 C C . VAL A 1 89 ? 6.885 1.802 -6.516 1.00 85.88 89 VAL A C 1
ATOM 704 O O . VAL A 1 89 ? 5.707 1.602 -6.804 1.00 85.88 89 VAL A O 1
ATOM 707 N N . PHE A 1 90 ? 7.788 2.236 -7.393 1.00 83.00 90 PHE A N 1
ATOM 708 C CA . PHE A 1 90 ? 7.495 2.532 -8.792 1.00 83.00 90 PHE A CA 1
ATOM 709 C C . PHE A 1 90 ? 8.344 1.656 -9.716 1.00 83.00 90 PHE A C 1
ATOM 711 O O . PHE A 1 90 ? 9.436 2.051 -10.119 1.00 83.00 90 PHE A O 1
ATOM 718 N N . PRO A 1 91 ? 7.870 0.459 -10.098 1.00 71.19 91 PRO A N 1
ATOM 719 C CA . PRO A 1 91 ? 8.597 -0.415 -11.009 1.00 71.19 91 PRO A CA 1
ATOM 720 C C . PRO A 1 91 ? 8.381 0.044 -12.460 1.00 71.19 91 PRO A C 1
ATOM 722 O O . PRO A 1 91 ? 7.830 -0.690 -13.284 1.00 71.19 91 PRO A O 1
ATOM 725 N N . SER A 1 92 ? 8.767 1.280 -12.781 1.00 68.00 92 SER A N 1
ATOM 726 C CA . SER A 1 92 ? 8.671 1.819 -14.139 1.00 68.00 92 SER A CA 1
ATOM 727 C C . SER A 1 92 ? 9.757 1.215 -15.047 1.00 68.00 92 SER A C 1
ATOM 729 O O . SER A 1 92 ? 10.769 0.695 -14.581 1.00 68.00 92 SER A O 1
ATOM 731 N N . TYR A 1 93 ? 9.528 1.202 -16.363 1.00 51.03 93 TYR A N 1
ATOM 732 C CA . TYR A 1 93 ? 10.424 0.544 -17.329 1.00 51.03 93 TYR A CA 1
ATOM 733 C C . TYR A 1 93 ? 11.671 1.383 -17.676 1.00 51.03 93 TYR A C 1
ATOM 735 O O . TYR A 1 93 ? 12.530 0.923 -18.430 1.00 51.03 93 TYR A O 1
ATOM 743 N N . TYR A 1 94 ? 11.767 2.621 -17.175 1.00 47.84 94 TYR A N 1
ATOM 744 C CA . TYR A 1 94 ? 12.780 3.576 -17.618 1.00 47.84 94 TYR A CA 1
ATOM 745 C C . TYR A 1 94 ? 13.201 4.551 -16.510 1.00 47.84 94 TYR A C 1
ATOM 747 O O . TYR A 1 94 ? 12.649 5.638 -16.391 1.00 47.84 94 TYR A O 1
ATOM 755 N N . GLU A 1 95 ? 14.245 4.201 -15.756 1.00 49.62 95 GLU A N 1
ATOM 756 C CA . GLU A 1 95 ? 14.996 5.158 -14.933 1.00 49.62 95 GLU A CA 1
ATOM 757 C C . GLU A 1 95 ? 16.512 4.970 -15.138 1.00 49.62 95 GLU A C 1
ATOM 759 O O . GLU A 1 95 ? 17.034 3.884 -14.888 1.00 49.62 95 GLU A O 1
ATOM 764 N N . PRO A 1 96 ? 17.232 5.980 -15.671 1.00 42.00 96 PRO A N 1
ATOM 765 C CA . PRO A 1 96 ? 18.658 5.868 -16.001 1.00 42.00 96 PRO A CA 1
ATOM 766 C C . PRO A 1 96 ? 19.650 6.278 -14.890 1.00 42.00 96 PRO A C 1
ATOM 768 O O . PRO A 1 96 ? 20.830 6.449 -15.193 1.00 42.00 96 PRO A O 1
ATOM 771 N N . TRP A 1 97 ? 19.234 6.457 -13.633 1.00 52.31 97 TRP A N 1
ATOM 772 C CA . TRP A 1 97 ? 20.043 7.166 -12.625 1.00 52.31 97 TRP A CA 1
ATOM 773 C C . TRP A 1 97 ? 20.430 6.242 -11.469 1.00 52.31 97 TRP A C 1
ATOM 775 O O . TRP A 1 97 ? 19.584 5.512 -10.974 1.00 52.31 97 TRP A O 1
ATOM 785 N N . GLY A 1 98 ? 21.715 6.260 -11.098 1.00 45.03 98 GLY A N 1
ATOM 786 C CA . GLY A 1 98 ? 22.394 5.236 -10.296 1.00 45.03 98 GLY A CA 1
ATOM 787 C C . GLY A 1 98 ? 22.051 5.136 -8.805 1.00 45.03 98 GLY A C 1
ATOM 788 O O . GLY A 1 98 ? 21.296 5.925 -8.235 1.00 45.03 98 GLY A O 1
ATOM 789 N N . ASP A 1 99 ? 22.662 4.125 -8.181 1.00 42.09 99 ASP A N 1
ATOM 790 C CA . ASP A 1 99 ? 22.437 3.709 -6.797 1.00 42.09 99 ASP A CA 1
ATOM 791 C C . ASP A 1 99 ? 22.671 4.851 -5.808 1.00 42.09 99 ASP A C 1
ATOM 793 O O . ASP A 1 99 ? 23.801 5.267 -5.539 1.00 42.09 99 ASP A O 1
ATOM 797 N N . THR A 1 100 ? 21.580 5.339 -5.226 1.00 53.09 100 THR A N 1
ATOM 798 C CA . THR A 1 100 ? 21.617 6.413 -4.238 1.00 53.09 100 THR A CA 1
ATOM 799 C C . THR A 1 100 ? 21.034 5.899 -2.920 1.00 53.09 100 THR A C 1
ATOM 801 O O . THR A 1 100 ? 19.998 5.234 -2.924 1.00 53.09 100 THR A O 1
ATOM 804 N N . PRO A 1 101 ? 21.668 6.147 -1.759 1.00 53.22 101 PRO A N 1
ATOM 805 C CA . PRO A 1 101 ? 21.223 5.573 -0.492 1.00 53.22 101 PRO A CA 1
ATOM 806 C C . PRO A 1 101 ? 19.783 5.976 -0.146 1.00 53.22 101 PRO A C 1
ATOM 808 O O . PRO A 1 101 ? 19.495 7.140 0.116 1.00 53.22 101 PRO A O 1
ATOM 811 N N . GLY A 1 102 ? 18.901 4.976 -0.082 1.00 64.69 102 GLY A N 1
ATOM 812 C CA . GLY A 1 102 ? 17.468 5.143 0.173 1.00 64.69 102 GLY A CA 1
ATOM 813 C C . GLY A 1 102 ? 16.584 5.033 -1.072 1.00 64.69 102 GLY A C 1
ATOM 814 O O . GLY A 1 102 ? 15.368 4.988 -0.920 1.00 64.69 102 GLY A O 1
ATOM 815 N N . ILE A 1 103 ? 17.192 4.917 -2.254 1.00 75.00 103 ILE A N 1
ATOM 816 C CA . ILE A 1 103 ? 16.550 4.598 -3.529 1.00 75.00 103 ILE A CA 1
ATOM 817 C C . ILE A 1 103 ? 16.972 3.173 -3.906 1.00 75.00 103 ILE A C 1
ATOM 819 O O . ILE A 1 103 ? 18.160 2.853 -3.894 1.00 75.00 103 ILE A O 1
ATOM 823 N N . TYR A 1 104 ? 16.003 2.305 -4.193 1.00 80.06 104 TYR A N 1
ATOM 824 C CA . TYR A 1 104 ? 16.255 0.929 -4.625 1.00 80.06 104 TYR A CA 1
ATOM 825 C C . TYR A 1 104 ? 15.932 0.806 -6.107 1.00 80.06 104 TYR A C 1
ATOM 827 O O . TYR A 1 104 ? 14.785 1.009 -6.501 1.00 80.06 104 TYR A O 1
ATOM 835 N N . ILE A 1 105 ? 16.929 0.454 -6.913 1.00 82.50 105 ILE A N 1
ATOM 836 C CA . ILE A 1 105 ? 16.772 0.319 -8.359 1.00 82.50 105 ILE A CA 1
ATOM 837 C C . ILE A 1 105 ? 16.625 -1.161 -8.688 1.00 82.50 105 ILE A C 1
ATOM 839 O O . ILE A 1 105 ? 17.499 -1.973 -8.384 1.00 82.50 105 ILE A O 1
ATOM 843 N N . VAL A 1 106 ? 15.494 -1.514 -9.294 1.00 83.31 106 VAL A N 1
ATOM 844 C CA . VAL A 1 106 ? 15.255 -2.863 -9.816 1.00 83.31 106 VAL A CA 1
ATOM 845 C C . VAL A 1 106 ? 15.787 -2.919 -11.242 1.00 83.31 106 VAL A C 1
ATOM 847 O O . VAL A 1 106 ? 15.370 -2.126 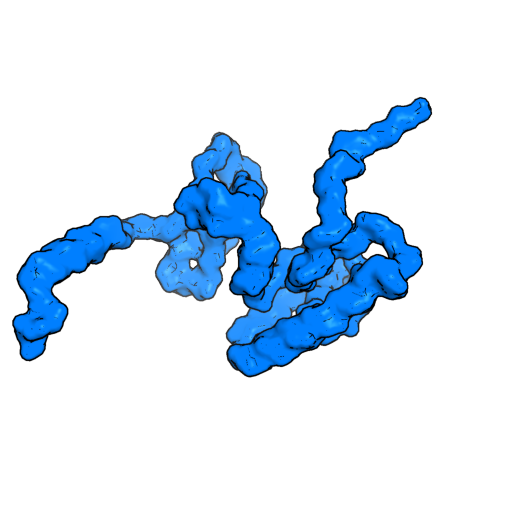-12.088 1.00 83.31 106 VAL A O 1
ATOM 850 N N . ASP A 1 107 ? 16.681 -3.861 -11.530 1.00 81.62 107 ASP A N 1
ATOM 851 C CA . ASP A 1 107 ? 17.166 -4.066 -12.889 1.00 81.62 107 ASP A CA 1
ATOM 852 C C . ASP A 1 107 ? 16.111 -4.818 -13.706 1.00 81.62 107 ASP A C 1
ATOM 854 O O . ASP A 1 107 ? 15.673 -5.919 -13.364 1.00 81.62 107 ASP A O 1
ATOM 858 N N . ARG A 1 108 ? 15.691 -4.187 -14.803 1.00 82.44 108 ARG A N 1
ATOM 859 C CA . ARG A 1 108 ? 14.718 -4.718 -15.764 1.00 82.44 108 ARG A CA 1
ATOM 860 C C . ARG A 1 108 ? 15.263 -4.798 -17.189 1.00 82.44 108 ARG A C 1
ATOM 862 O O . ARG A 1 108 ? 14.542 -5.247 -18.074 1.00 82.44 108 ARG A O 1
ATOM 869 N N . ARG A 1 109 ? 16.490 -4.321 -17.451 1.00 79.94 109 ARG A N 1
ATOM 870 C CA . ARG A 1 109 ? 17.028 -4.210 -18.823 1.00 79.94 109 ARG A CA 1
ATOM 871 C C . ARG A 1 109 ? 17.661 -5.505 -19.308 1.00 79.94 109 ARG A C 1
ATOM 873 O O . ARG A 1 109 ? 17.507 -5.850 -20.475 1.00 79.94 109 ARG A O 1
ATOM 880 N N . PHE A 1 110 ? 18.359 -6.205 -18.419 1.00 81.06 110 PHE A N 1
ATOM 881 C CA . PHE A 1 110 ? 19.112 -7.418 -18.755 1.00 81.06 110 PHE A CA 1
ATOM 882 C C . PHE A 1 110 ? 18.652 -8.652 -17.965 1.00 81.06 110 PHE A C 1
ATOM 884 O O . PHE A 1 110 ? 19.363 -9.650 -17.916 1.00 81.06 110 PHE A O 1
ATOM 891 N N . HIS A 1 111 ? 17.459 -8.588 -17.368 1.00 82.75 111 HIS A N 1
ATOM 892 C CA . HIS A 1 111 ? 16.901 -9.623 -16.499 1.00 82.75 111 HIS A CA 1
ATOM 893 C C . HIS A 1 111 ? 15.516 -10.072 -16.975 1.00 82.75 111 HIS A C 1
ATOM 895 O O . HIS A 1 111 ? 14.794 -9.316 -17.631 1.00 82.75 111 HIS A O 1
ATOM 901 N N . SER A 1 112 ? 15.145 -11.315 -16.651 1.00 91.69 112 SER A N 1
ATOM 902 C CA . SER A 1 112 ? 13.788 -11.806 -16.892 1.00 91.69 112 SER A CA 1
ATOM 903 C C . SER A 1 112 ? 12.785 -11.098 -15.973 1.00 91.69 112 SER A C 1
ATOM 905 O O . SER A 1 112 ? 13.151 -10.555 -14.929 1.00 91.69 112 SER A O 1
ATOM 907 N N . ALA A 1 113 ? 11.499 -11.117 -16.338 1.00 88.00 113 ALA A N 1
ATOM 908 C CA . ALA A 1 113 ? 10.455 -10.524 -15.501 1.00 88.00 113 ALA A CA 1
ATOM 909 C C . ALA A 1 113 ? 10.418 -11.154 -14.098 1.00 88.00 113 ALA A C 1
ATOM 911 O O . ALA A 1 113 ? 10.254 -10.434 -13.113 1.00 88.00 113 ALA A O 1
ATOM 912 N N . ASP A 1 114 ? 10.629 -12.468 -14.007 1.00 92.19 114 ASP A N 1
ATOM 913 C CA . ASP A 1 114 ? 10.641 -13.190 -12.736 1.00 92.19 114 ASP A CA 1
ATOM 914 C C . ASP A 1 114 ? 11.840 -12.792 -11.866 1.00 92.19 114 ASP A C 1
ATOM 916 O O . ASP A 1 114 ? 11.683 -12.577 -10.663 1.00 92.19 114 ASP A O 1
ATOM 920 N N . ASP A 1 115 ? 13.020 -12.608 -12.464 1.00 92.19 115 ASP A N 1
ATOM 921 C CA . ASP A 1 115 ? 14.214 -12.151 -11.742 1.00 92.19 115 ASP A CA 1
ATOM 922 C C . ASP A 1 115 ? 14.025 -10.734 -11.188 1.00 92.19 115 ASP A C 1
ATOM 924 O O . ASP A 1 115 ? 14.298 -10.487 -10.010 1.00 92.19 115 ASP A O 1
ATOM 928 N N . SER A 1 116 ? 13.475 -9.816 -11.991 1.00 90.69 116 SER A N 1
ATOM 929 C CA . SER A 1 116 ? 13.143 -8.461 -11.535 1.00 90.69 116 SER A CA 1
ATOM 930 C C . SER A 1 116 ? 12.092 -8.475 -10.415 1.00 90.69 116 SER A C 1
ATOM 932 O O . SER A 1 116 ? 12.210 -7.732 -9.439 1.00 90.69 116 SER A O 1
ATOM 934 N N . CYS A 1 117 ? 11.069 -9.333 -10.514 1.00 91.31 117 CYS A N 1
ATOM 935 C CA . CYS A 1 117 ? 10.060 -9.503 -9.465 1.00 91.31 117 CYS A CA 1
ATOM 936 C C . CYS A 1 117 ? 10.668 -10.045 -8.164 1.00 91.31 117 CYS A C 1
ATOM 938 O O . CYS A 1 117 ? 10.335 -9.563 -7.075 1.00 91.31 117 CYS A O 1
ATOM 940 N N . ASN A 1 118 ? 11.586 -11.006 -8.260 1.00 93.25 118 ASN A N 1
ATOM 941 C CA . ASN A 1 118 ? 12.303 -11.546 -7.110 1.00 93.25 118 ASN A CA 1
ATOM 942 C C . ASN A 1 118 ? 13.189 -10.482 -6.454 1.00 93.25 118 ASN A C 1
ATOM 944 O O . ASN A 1 118 ? 13.150 -10.331 -5.232 1.00 93.25 118 ASN A O 1
ATOM 948 N N . GLN A 1 119 ? 13.928 -9.700 -7.244 1.00 90.69 119 GLN A N 1
ATOM 949 C CA . GLN A 1 119 ? 14.757 -8.605 -6.739 1.00 90.69 119 GLN A CA 1
ATOM 950 C C . GLN A 1 119 ? 13.918 -7.551 -6.003 1.00 90.69 119 GLN A C 1
ATOM 952 O O . GLN A 1 119 ? 14.237 -7.182 -4.871 1.00 90.69 119 GLN A O 1
ATOM 957 N N . LEU A 1 120 ? 12.799 -7.118 -6.596 1.00 90.69 120 LEU A N 1
ATOM 958 C CA . LEU A 1 120 ? 11.874 -6.185 -5.951 1.00 90.69 120 LEU A CA 1
ATOM 959 C C . LEU A 1 120 ? 11.361 -6.739 -4.614 1.00 90.69 120 LEU A C 1
ATOM 961 O O . LEU A 1 120 ? 11.365 -6.046 -3.595 1.00 90.69 120 LEU A O 1
ATOM 965 N N . THR A 1 121 ? 10.961 -8.011 -4.607 1.00 92.25 121 THR A N 1
ATOM 966 C CA . THR A 1 121 ? 10.455 -8.685 -3.406 1.00 92.25 121 THR A CA 1
ATOM 967 C C . THR A 1 121 ? 11.515 -8.734 -2.306 1.00 92.25 121 THR A C 1
ATOM 969 O O . THR A 1 121 ? 11.201 -8.503 -1.138 1.00 92.25 121 THR A O 1
ATOM 972 N N . GLN A 1 122 ? 12.781 -8.973 -2.659 1.00 92.00 122 GLN A N 1
ATOM 973 C CA . GLN A 1 122 ? 13.894 -8.953 -1.709 1.00 92.00 122 GLN A CA 1
ATOM 974 C C . GLN A 1 122 ? 14.106 -7.565 -1.097 1.00 92.00 122 GLN A C 1
ATOM 976 O O . GLN A 1 122 ? 14.301 -7.469 0.116 1.00 92.00 122 GLN A O 1
ATOM 981 N N . PHE A 1 123 ? 14.010 -6.489 -1.885 1.00 90.56 123 PHE A N 1
ATOM 982 C CA . PHE A 1 123 ? 14.092 -5.124 -1.355 1.00 90.56 123 PHE A CA 1
ATOM 983 C C . PHE A 1 123 ? 12.957 -4.818 -0.378 1.00 90.56 123 PHE A C 1
ATOM 985 O O . PHE A 1 123 ? 13.210 -4.336 0.729 1.00 90.56 123 PHE A O 1
ATOM 992 N N . MET A 1 124 ? 11.719 -5.162 -0.741 1.00 90.88 124 MET A N 1
ATOM 993 C CA . MET A 1 124 ? 10.557 -4.974 0.133 1.00 90.88 124 MET A CA 1
ATOM 994 C C . MET A 1 124 ? 10.695 -5.780 1.431 1.00 90.88 124 MET A C 1
ATOM 996 O O . MET A 1 124 ? 10.484 -5.253 2.524 1.00 90.88 124 MET A O 1
ATOM 1000 N N . PHE A 1 125 ? 11.108 -7.044 1.331 1.00 93.38 125 PHE A N 1
ATOM 1001 C CA . PHE A 1 125 ? 11.310 -7.906 2.491 1.00 93.38 125 PHE A CA 1
ATOM 1002 C C . PHE A 1 125 ? 12.435 -7.397 3.401 1.00 93.38 125 PHE A C 1
ATOM 1004 O O . PHE A 1 125 ? 12.258 -7.331 4.619 1.00 93.38 125 PHE A O 1
ATOM 1011 N N . GLY A 1 126 ? 13.560 -6.968 2.825 1.00 91.94 126 GLY A N 1
ATOM 1012 C CA . GLY A 1 126 ? 14.663 -6.357 3.565 1.00 91.94 126 GLY A CA 1
ATOM 1013 C C . GLY A 1 126 ? 14.240 -5.075 4.285 1.00 91.94 126 GLY A C 1
ATOM 1014 O O . GLY A 1 126 ? 14.596 -4.875 5.447 1.00 91.94 126 GLY A O 1
ATOM 1015 N N . PHE A 1 127 ? 13.412 -4.240 3.650 1.00 91.06 127 PHE A N 1
ATOM 1016 C CA . PHE A 1 127 ? 12.845 -3.047 4.279 1.00 91.06 127 PHE A CA 1
ATOM 1017 C C . PHE A 1 127 ? 11.961 -3.389 5.490 1.00 91.06 127 PHE A C 1
ATOM 1019 O O . PHE A 1 127 ? 12.081 -2.758 6.546 1.00 91.06 127 PHE A O 1
ATOM 1026 N N . CYS A 1 128 ? 11.122 -4.427 5.388 1.00 92.06 128 CYS A N 1
ATOM 1027 C CA . CYS A 1 128 ? 10.284 -4.893 6.498 1.00 92.06 128 CYS A CA 1
ATOM 1028 C C . CYS A 1 128 ? 11.093 -5.362 7.720 1.00 92.06 128 CYS A C 1
ATOM 1030 O O . CYS A 1 128 ? 10.594 -5.280 8.842 1.00 92.06 128 CYS A O 1
ATOM 1032 N N . GLN A 1 129 ? 12.333 -5.821 7.529 1.00 93.94 129 GLN A N 1
ATOM 1033 C CA . GLN A 1 129 ? 13.219 -6.252 8.617 1.00 93.94 129 GLN A CA 1
ATOM 1034 C C . GLN A 1 129 ? 13.957 -5.100 9.312 1.00 93.94 129 GLN A C 1
ATOM 1036 O O . GLN A 1 129 ? 14.576 -5.303 10.358 1.00 93.94 129 GLN A O 1
ATOM 1041 N N . GLN A 1 130 ? 13.906 -3.883 8.768 1.00 90.62 130 GLN A N 1
ATOM 1042 C CA . GLN A 1 130 ? 14.588 -2.744 9.370 1.00 90.62 130 GLN A CA 1
ATOM 1043 C C . GLN A 1 130 ? 13.957 -2.341 10.710 1.00 90.62 130 GLN A C 1
ATOM 1045 O O . GLN A 1 130 ? 12.742 -2.372 10.919 1.00 90.62 130 GLN A O 1
ATOM 1050 N N . SER A 1 131 ? 14.789 -1.853 11.624 1.00 95.00 131 SER A N 1
ATOM 1051 C CA . SER A 1 131 ? 14.334 -1.163 12.828 1.00 95.00 131 SER A C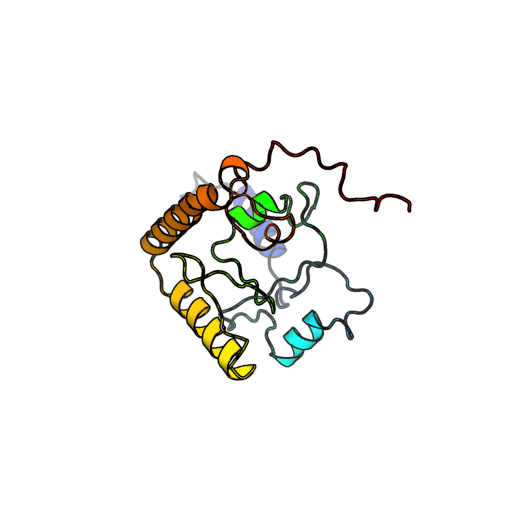A 1
ATOM 1052 C C . SER A 1 131 ? 13.754 0.217 12.493 1.00 95.00 131 SER A C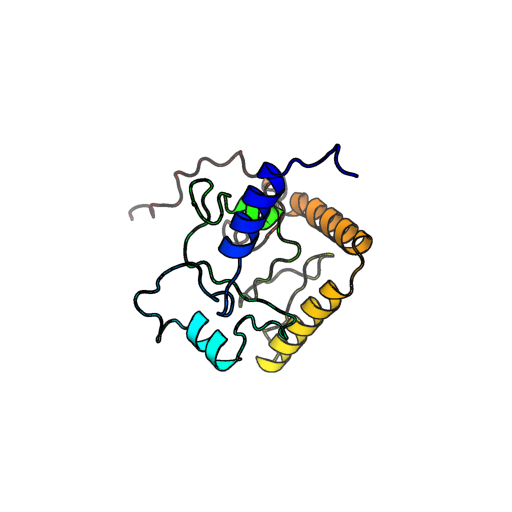 1
ATOM 1054 O O . SER A 1 131 ? 14.101 0.846 11.491 1.00 95.00 131 SER A O 1
ATOM 1056 N N . ARG A 1 132 ? 12.924 0.759 13.394 1.00 92.44 132 ARG A N 1
ATOM 1057 C CA . ARG A 1 132 ? 12.415 2.139 13.281 1.00 92.44 132 ARG A CA 1
ATOM 1058 C C . ARG A 1 132 ? 13.550 3.161 13.129 1.00 92.44 132 ARG A C 1
ATOM 1060 O O . ARG A 1 132 ? 13.425 4.088 12.338 1.00 92.44 132 ARG A O 1
ATOM 1067 N N . ARG A 1 133 ? 14.666 2.976 13.846 1.00 91.62 133 ARG A N 1
ATOM 1068 C CA . ARG A 1 133 ? 15.839 3.861 13.766 1.00 91.62 133 ARG A CA 1
ATOM 1069 C C . ARG A 1 133 ? 16.487 3.825 12.380 1.00 91.62 133 ARG A C 1
ATOM 1071 O O . ARG A 1 133 ? 16.815 4.883 11.856 1.00 91.62 133 ARG A O 1
ATOM 1078 N N . GLN A 1 134 ? 16.649 2.640 11.791 1.00 87.69 134 GLN A N 1
ATOM 1079 C CA . GLN A 1 134 ? 17.193 2.495 10.435 1.00 87.69 134 GLN A CA 1
ATOM 1080 C C . GLN A 1 134 ? 16.297 3.181 9.402 1.00 87.69 134 GLN A C 1
ATOM 1082 O O . GLN A 1 134 ? 16.810 3.963 8.606 1.00 87.69 134 GLN A O 1
ATOM 1087 N N . ARG A 1 135 ? 14.971 3.001 9.493 1.00 87.38 135 ARG A N 1
ATOM 1088 C CA . ARG A 1 135 ? 14.016 3.685 8.606 1.00 87.38 135 ARG A CA 1
ATOM 1089 C C . ARG A 1 135 ? 14.076 5.207 8.721 1.00 87.38 135 ARG A C 1
ATOM 1091 O O . ARG A 1 135 ? 14.068 5.888 7.705 1.00 87.38 135 ARG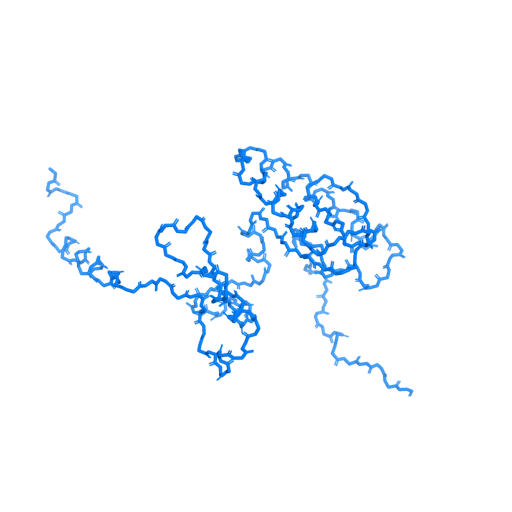 A O 1
ATOM 1098 N N . ILE A 1 136 ? 14.184 5.750 9.938 1.00 86.69 136 ILE A N 1
ATOM 1099 C CA . ILE A 1 136 ? 14.326 7.203 10.148 1.00 86.69 136 ILE A CA 1
ATOM 1100 C C . ILE A 1 136 ? 15.625 7.716 9.519 1.00 86.69 136 ILE A C 1
ATOM 1102 O O . ILE A 1 136 ? 15.615 8.720 8.818 1.00 86.69 136 ILE A O 1
ATOM 1106 N N . ILE A 1 137 ? 16.747 7.022 9.734 1.00 86.81 137 ILE A N 1
ATOM 1107 C CA . ILE A 1 137 ? 18.035 7.410 9.139 1.00 86.81 137 ILE A CA 1
ATOM 1108 C C . ILE A 1 137 ? 17.959 7.366 7.613 1.00 86.81 137 ILE A C 1
ATOM 1110 O O . ILE A 1 137 ? 18.445 8.287 6.962 1.00 86.81 137 ILE A O 1
ATOM 1114 N N . GLN A 1 138 ? 17.361 6.315 7.051 1.00 82.25 138 GLN A N 1
ATOM 1115 C CA . GLN A 1 138 ? 17.164 6.186 5.613 1.00 82.25 138 GLN A CA 1
ATOM 1116 C C . GLN A 1 138 ? 16.310 7.340 5.079 1.00 82.25 138 GLN A C 1
ATOM 1118 O O . GLN A 1 138 ? 16.767 8.039 4.186 1.00 82.25 138 GLN A O 1
ATOM 1123 N N . ARG A 1 139 ? 15.160 7.631 5.699 1.00 85.00 139 ARG A N 1
ATOM 1124 C CA . ARG A 1 139 ? 14.294 8.758 5.322 1.00 85.00 139 ARG A CA 1
ATOM 1125 C C . ARG A 1 139 ? 15.024 10.102 5.357 1.00 85.00 139 ARG A C 1
ATOM 1127 O O . ARG A 1 139 ? 14.956 10.846 4.389 1.00 85.00 139 ARG A O 1
ATOM 1134 N N . ASN A 1 140 ? 15.784 10.380 6.416 1.00 84.06 140 ASN A N 1
ATOM 1135 C CA . ASN A 1 140 ? 16.553 11.622 6.532 1.00 84.06 140 ASN A CA 1
ATOM 1136 C C . 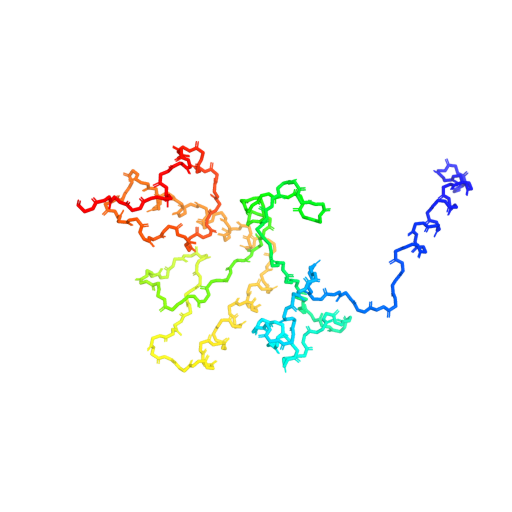ASN A 1 140 ? 17.671 11.724 5.479 1.00 84.06 140 ASN A C 1
ATOM 1138 O O . ASN A 1 140 ? 18.056 12.823 5.094 1.00 84.06 140 ASN A O 1
ATOM 1142 N N . ARG A 1 141 ? 18.247 10.596 5.038 1.00 79.44 141 ARG A N 1
ATOM 1143 C CA . ARG A 1 141 ? 19.222 10.581 3.933 1.00 79.44 141 ARG A CA 1
ATOM 1144 C C . ARG A 1 141 ? 18.537 10.868 2.607 1.00 79.44 141 ARG A C 1
ATOM 1146 O O . ARG A 1 141 ? 19.038 11.689 1.857 1.00 79.44 141 ARG A O 1
ATOM 1153 N N . THR A 1 142 ? 17.401 10.225 2.368 1.00 77.25 142 THR A N 1
ATOM 1154 C CA . THR A 1 142 ? 16.582 10.402 1.171 1.00 77.25 142 THR A CA 1
ATOM 1155 C C . THR A 1 142 ? 16.087 11.843 1.037 1.00 77.25 142 THR A C 1
ATOM 1157 O O . THR A 1 142 ? 16.165 12.412 -0.042 1.00 77.25 142 THR A O 1
ATOM 1160 N N . GLU A 1 143 ? 15.696 12.479 2.142 1.00 79.69 143 GLU A N 1
ATOM 1161 C CA . GLU A 1 143 ? 15.341 13.902 2.174 1.00 79.69 143 GLU A CA 1
ATOM 1162 C C . GLU A 1 143 ? 16.514 14.804 1.774 1.00 79.69 143 GLU A C 1
ATOM 1164 O O . GLU A 1 143 ? 16.331 15.704 0.975 1.00 79.69 143 GLU A O 1
ATOM 1169 N N . ARG A 1 144 ? 17.745 14.527 2.220 1.00 73.50 144 ARG A N 1
ATOM 1170 C CA . ARG A 1 144 ? 18.930 15.320 1.824 1.00 73.50 144 ARG A CA 1
ATOM 1171 C C . ARG A 1 144 ? 19.273 15.227 0.337 1.00 73.50 144 ARG A C 1
ATOM 1173 O O . ARG A 1 144 ? 20.047 16.040 -0.152 1.00 73.50 144 ARG A O 1
ATOM 1180 N N . LEU A 1 145 ? 18.752 14.225 -0.369 1.00 71.50 145 LEU A N 1
ATOM 1181 C CA . LEU A 1 145 ? 18.922 14.114 -1.815 1.00 71.50 145 LEU A CA 1
ATOM 1182 C C . LEU A 1 145 ? 17.981 15.050 -2.577 1.00 71.50 145 LEU A C 1
ATOM 1184 O O . LEU A 1 145 ? 18.190 15.231 -3.771 1.00 71.50 145 LEU A O 1
ATOM 1188 N N . SER A 1 146 ? 16.982 15.660 -1.923 1.00 70.75 146 SER A N 1
ATOM 1189 C CA . SER A 1 146 ? 16.083 16.611 -2.587 1.00 70.75 146 SER A CA 1
ATOM 1190 C C . SER A 1 146 ? 16.843 17.788 -3.187 1.00 70.75 146 SER A C 1
ATOM 1192 O O . SER A 1 146 ? 16.503 18.231 -4.276 1.00 70.75 146 SER A O 1
ATOM 1194 N N . ASP A 1 147 ? 17.915 18.238 -2.528 1.00 69.06 147 ASP A N 1
ATOM 1195 C CA . ASP A 1 147 ? 18.733 19.367 -2.984 1.00 69.06 147 ASP A CA 1
ATOM 1196 C C . ASP A 1 147 ? 19.412 19.087 -4.338 1.00 69.06 147 ASP A C 1
ATOM 1198 O O . ASP A 1 147 ? 19.650 20.005 -5.118 1.00 69.06 147 ASP A O 1
ATOM 1202 N N . LEU A 1 148 ? 19.703 17.815 -4.648 1.00 68.25 148 LEU A N 1
ATOM 1203 C CA . LEU A 1 148 ? 20.257 17.401 -5.947 1.00 68.25 148 LEU A CA 1
ATOM 1204 C C . LEU A 1 148 ? 19.217 17.458 -7.071 1.00 68.25 148 LEU A C 1
ATOM 1206 O O . LEU A 1 148 ? 19.587 17.486 -8.244 1.00 68.25 148 LEU A O 1
ATOM 1210 N N . LEU A 1 149 ? 17.935 17.443 -6.714 1.00 66.44 149 LEU A N 1
ATOM 1211 C CA . LEU A 1 149 ? 16.814 17.513 -7.642 1.00 66.44 149 LEU A CA 1
ATOM 1212 C C . LEU A 1 149 ? 16.218 18.924 -7.717 1.00 66.44 149 LEU A C 1
ATOM 1214 O O . LEU A 1 149 ? 15.252 19.121 -8.442 1.00 66.44 149 LEU A O 1
ATOM 1218 N N . ASP A 1 150 ? 16.764 19.912 -7.003 1.00 63.25 150 ASP A N 1
ATOM 1219 C CA . ASP A 1 150 ? 16.278 21.287 -7.081 1.00 63.25 150 ASP A CA 1
ATOM 1220 C C . ASP A 1 150 ? 16.664 21.947 -8.421 1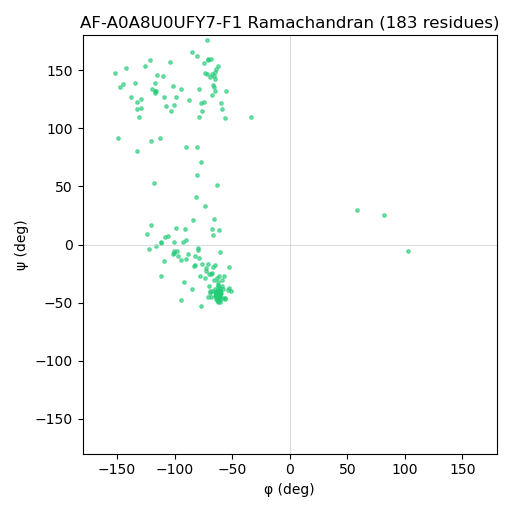.00 63.25 150 ASP A C 1
ATOM 1222 O O . ASP A 1 150 ? 17.723 21.708 -9.016 1.00 63.25 150 ASP A O 1
ATOM 1226 N N . TRP A 1 151 ? 15.781 22.828 -8.896 1.00 56.44 151 TRP A N 1
ATOM 1227 C CA . TRP A 1 151 ? 15.934 23.532 -10.175 1.00 56.44 151 TRP A CA 1
ATOM 1228 C C . TRP A 1 151 ? 17.177 24.432 -10.216 1.00 56.44 151 TRP A C 1
ATOM 1230 O O . TRP A 1 151 ? 17.817 24.573 -11.254 1.00 56.44 151 TRP A O 1
ATOM 1240 N N . ASP A 1 152 ? 17.560 24.993 -9.067 1.00 59.56 152 ASP A N 1
ATOM 1241 C CA . ASP A 1 152 ? 18.745 25.851 -8.941 1.00 59.56 152 ASP A CA 1
ATOM 1242 C C . ASP A 1 152 ? 20.058 25.077 -9.175 1.00 59.56 152 ASP A C 1
ATOM 1244 O O . ASP A 1 152 ? 21.088 25.681 -9.478 1.00 59.56 152 ASP A O 1
ATOM 1248 N N . GLY A 1 153 ? 20.028 23.744 -9.054 1.00 55.59 153 GLY A N 1
ATOM 1249 C CA . GLY A 1 153 ? 21.183 22.866 -9.230 1.00 55.59 153 GLY A CA 1
ATOM 1250 C C . GLY A 1 153 ? 21.259 22.152 -10.582 1.00 55.59 153 GLY A C 1
ATOM 1251 O O . GLY A 1 153 ? 22.269 21.498 -10.846 1.00 55.59 153 GLY A O 1
ATOM 1252 N N . SER A 1 154 ? 20.237 22.238 -11.444 1.00 49.44 154 SER A N 1
ATOM 1253 C CA . SER A 1 154 ? 20.121 21.337 -12.596 1.00 49.44 154 SER A CA 1
ATOM 1254 C C . SER A 1 154 ? 19.796 22.030 -13.925 1.00 49.44 154 SER A C 1
ATOM 1256 O O . SER A 1 154 ? 18.756 22.642 -14.133 1.00 49.44 154 SER A O 1
ATOM 1258 N N . SER A 1 155 ? 20.672 21.820 -14.908 1.00 41.59 155 SER A N 1
ATOM 1259 C CA . SER A 1 155 ? 20.416 21.982 -16.344 1.00 41.59 155 SER A CA 1
ATOM 1260 C C . SER A 1 155 ? 19.542 20.842 -16.914 1.00 41.59 155 SER A C 1
ATOM 1262 O O . SER A 1 155 ? 19.734 20.424 -18.056 1.00 41.59 155 SER A O 1
ATOM 1264 N N . CYS A 1 156 ? 18.606 20.290 -16.126 1.00 45.97 156 CYS A N 1
ATOM 1265 C CA . CYS A 1 156 ? 17.836 19.093 -16.487 1.00 45.97 156 CYS A CA 1
ATOM 1266 C C . CYS A 1 156 ? 16.414 19.394 -16.974 1.00 45.97 156 CYS A C 1
ATOM 1268 O O . CYS A 1 156 ? 15.666 20.188 -16.413 1.00 45.97 156 CYS A O 1
ATOM 1270 N N . THR A 1 157 ? 16.042 18.692 -18.043 1.00 39.81 157 THR A N 1
ATOM 1271 C CA . THR A 1 157 ? 14.778 18.805 -18.774 1.00 39.81 157 THR A CA 1
ATOM 1272 C C . THR A 1 157 ? 13.549 18.267 -18.012 1.00 39.81 157 THR A C 1
ATOM 1274 O O . THR A 1 157 ? 13.691 17.403 -17.144 1.00 39.81 157 THR A O 1
ATOM 1277 N N . PRO A 1 158 ? 12.319 18.688 -18.380 1.00 37.19 158 PRO A N 1
ATOM 1278 C CA . PRO A 1 158 ? 11.073 18.510 -17.606 1.00 37.19 158 PRO A CA 1
ATOM 1279 C C . PRO A 1 158 ? 10.527 17.077 -17.415 1.00 37.19 158 PRO A C 1
ATOM 1281 O O . PRO A 1 158 ? 9.422 16.917 -16.909 1.00 37.19 158 PRO A O 1
ATOM 1284 N N . GLY A 1 159 ? 11.256 16.021 -17.792 1.00 38.47 159 GLY A N 1
ATOM 1285 C CA . GLY A 1 159 ? 10.761 14.633 -17.775 1.00 38.47 159 GLY A CA 1
ATOM 1286 C C . GLY A 1 159 ? 11.120 13.787 -16.544 1.00 38.47 159 GLY A C 1
ATOM 1287 O O . GLY A 1 159 ? 10.593 12.692 -16.402 1.00 38.47 159 GLY A O 1
ATOM 1288 N N . ALA A 1 160 ? 12.004 14.261 -15.661 1.00 39.69 160 ALA A N 1
ATOM 1289 C CA . ALA A 1 160 ? 12.538 13.483 -14.530 1.00 39.69 160 ALA A CA 1
ATOM 1290 C C . ALA A 1 160 ? 11.725 13.602 -13.218 1.00 39.69 160 ALA A C 1
ATOM 1292 O O . ALA A 1 160 ? 12.131 13.079 -12.186 1.00 39.69 160 ALA A O 1
ATOM 1293 N N . TRP A 1 161 ? 10.596 14.316 -13.237 1.00 42.94 161 TRP A N 1
ATOM 1294 C CA . TRP A 1 161 ? 10.013 14.940 -12.039 1.00 42.94 161 TRP A CA 1
ATOM 1295 C C . TRP A 1 161 ? 8.831 14.188 -11.411 1.00 42.94 161 TRP A C 1
ATOM 1297 O O . TRP A 1 161 ? 8.393 14.556 -10.328 1.00 42.94 161 TRP A O 1
ATOM 1307 N N . LEU A 1 162 ? 8.309 13.145 -12.067 1.00 39.62 162 LEU A N 1
ATOM 1308 C CA . LEU A 1 162 ? 7.123 12.403 -11.603 1.00 39.62 162 LEU A CA 1
ATOM 1309 C C . LEU A 1 162 ? 7.446 11.149 -10.772 1.00 39.62 162 LEU A C 1
ATOM 1311 O O . LEU A 1 162 ? 6.542 10.609 -10.145 1.00 39.62 162 LEU A O 1
ATOM 1315 N N . SER A 1 163 ? 8.696 10.673 -10.761 1.00 39.25 163 SER A N 1
ATOM 1316 C CA . SER A 1 163 ? 9.075 9.394 -10.133 1.00 39.25 163 SER A CA 1
ATOM 1317 C C . SER A 1 163 ? 9.908 9.526 -8.855 1.00 39.25 163 SER A C 1
ATOM 1319 O O . SER A 1 163 ? 10.010 8.575 -8.079 1.00 39.25 163 SER A O 1
ATOM 1321 N N . ALA A 1 164 ? 10.457 10.711 -8.580 1.00 41.25 164 ALA A N 1
ATOM 1322 C CA . ALA A 1 164 ? 11.137 10.993 -7.326 1.00 41.25 164 ALA A CA 1
ATOM 1323 C C . ALA A 1 164 ? 10.101 11.320 -6.240 1.00 41.25 164 ALA A C 1
ATOM 1325 O O . ALA A 1 164 ? 9.811 12.483 -5.971 1.00 41.25 164 ALA A O 1
ATOM 1326 N N . GLY A 1 165 ? 9.556 10.280 -5.610 1.00 46.09 165 GLY A N 1
ATOM 1327 C CA . GLY A 1 165 ? 8.761 10.330 -4.377 1.00 46.09 165 GLY A CA 1
ATOM 1328 C C . GLY A 1 165 ? 9.544 10.847 -3.161 1.00 46.09 165 GLY A C 1
ATOM 1329 O O . GLY A 1 165 ? 9.633 10.196 -2.120 1.00 46.09 165 GLY A O 1
ATOM 1330 N N . LEU A 1 166 ? 10.196 12.001 -3.300 1.00 42.22 166 LEU A N 1
ATOM 1331 C CA . LEU A 1 166 ? 10.889 12.705 -2.232 1.00 42.22 166 LEU A CA 1
ATOM 1332 C C . LEU A 1 166 ? 9.938 13.746 -1.642 1.00 42.22 166 LEU A C 1
ATOM 1334 O O . LEU A 1 166 ? 9.264 14.472 -2.365 1.00 42.22 166 LEU A O 1
ATOM 1338 N N . SER A 1 167 ? 9.882 13.793 -0.310 1.00 38.97 167 SER A N 1
ATOM 1339 C CA . SER A 1 167 ? 9.085 14.724 0.499 1.00 38.97 167 SER A CA 1
ATOM 1340 C C . SER A 1 167 ? 8.938 16.114 -0.144 1.00 38.97 167 SER A C 1
ATOM 1342 O O . SER A 1 167 ? 9.882 16.897 -0.176 1.00 38.97 167 SER A O 1
ATOM 1344 N N . LEU A 1 168 ? 7.720 16.420 -0.603 1.00 42.56 168 LEU A N 1
ATOM 1345 C CA . LEU A 1 168 ? 7.277 17.626 -1.327 1.00 42.56 168 LEU A CA 1
ATOM 1346 C C . LEU A 1 168 ? 7.335 18.944 -0.523 1.00 42.56 168 LEU A C 1
ATOM 1348 O O . LEU A 1 168 ? 6.657 19.912 -0.854 1.00 42.56 168 LEU A O 1
ATOM 1352 N N . THR A 1 169 ? 8.136 19.046 0.540 1.00 36.28 169 THR A N 1
ATOM 1353 C CA . THR A 1 169 ? 8.166 20.220 1.436 1.00 36.28 169 THR A CA 1
ATOM 1354 C C . THR A 1 169 ? 8.555 21.544 0.756 1.00 36.28 169 THR A C 1
ATOM 1356 O O . THR A 1 169 ? 8.433 22.591 1.390 1.00 36.28 169 THR A O 1
ATOM 1359 N N . ARG A 1 170 ? 8.952 21.542 -0.527 1.00 35.88 170 ARG A N 1
ATOM 1360 C CA . ARG A 1 170 ? 9.366 22.736 -1.286 1.00 35.88 170 ARG A CA 1
ATOM 1361 C C . ARG A 1 170 ? 8.603 22.999 -2.598 1.00 35.88 170 ARG A C 1
ATOM 1363 O O . ARG A 1 170 ? 8.979 23.902 -3.337 1.00 35.88 170 ARG A O 1
ATOM 1370 N N . TRP A 1 171 ? 7.518 22.277 -2.891 1.00 36.75 171 TRP A N 1
ATOM 1371 C CA . TRP A 1 171 ? 6.763 22.447 -4.150 1.00 36.75 171 TRP A CA 1
ATOM 1372 C C . TRP A 1 171 ? 5.798 23.648 -4.191 1.00 36.75 171 TRP A C 1
ATOM 1374 O O . TRP A 1 171 ? 5.244 23.962 -5.243 1.00 36.75 171 TRP A O 1
ATOM 1384 N N . SER A 1 172 ? 5.660 24.410 -3.101 1.00 33.28 172 SER A N 1
ATOM 1385 C CA . SER A 1 172 ? 4.741 25.561 -2.988 1.00 33.28 172 SER A CA 1
ATOM 1386 C C . SER A 1 172 ? 5.082 26.790 -3.857 1.00 33.28 172 SER A C 1
ATOM 1388 O O . SER A 1 172 ? 4.519 27.865 -3.647 1.00 33.28 172 SER A O 1
ATOM 1390 N N . ARG A 1 173 ? 5.987 26.671 -4.840 1.00 34.94 173 ARG A N 1
ATOM 1391 C CA . ARG A 1 173 ? 6.397 27.768 -5.738 1.00 34.94 173 ARG A CA 1
ATOM 1392 C C . ARG A 1 173 ? 5.977 27.630 -7.206 1.00 34.94 173 ARG A C 1
ATOM 1394 O O . ARG A 1 173 ? 6.278 28.538 -7.976 1.00 34.94 173 ARG A O 1
ATOM 1401 N N . TRP A 1 174 ? 5.253 26.579 -7.597 1.00 34.12 174 TRP A N 1
ATOM 1402 C CA . TRP A 1 174 ? 4.725 26.446 -8.963 1.00 34.12 174 TRP A CA 1
ATOM 1403 C C . TRP A 1 174 ? 3.247 26.876 -9.075 1.00 34.12 174 TRP A C 1
ATOM 1405 O O . TRP A 1 174 ? 2.405 26.345 -8.350 1.00 34.12 174 TRP A O 1
ATOM 1415 N N . PRO A 1 175 ? 2.879 27.792 -9.997 1.00 30.22 175 PRO A N 1
ATOM 1416 C CA . PRO A 1 175 ? 1.485 28.035 -10.352 1.00 30.22 175 PRO A CA 1
ATOM 1417 C C . PRO A 1 175 ? 0.983 26.904 -11.267 1.00 30.22 175 PRO A C 1
ATOM 1419 O O . PRO A 1 175 ? 1.434 26.754 -12.399 1.00 30.22 175 PRO A O 1
ATOM 1422 N N . LEU A 1 176 ? 0.024 26.121 -10.773 1.00 37.69 176 LEU A N 1
ATOM 1423 C CA . LEU A 1 176 ? -0.556 24.902 -11.367 1.00 37.69 176 LEU A CA 1
ATOM 1424 C C . LEU A 1 176 ? -1.280 25.052 -12.730 1.00 37.69 176 LEU A C 1
ATOM 1426 O O . LEU A 1 176 ? -1.964 24.127 -13.152 1.00 37.69 176 LEU A O 1
ATOM 1430 N N . ASN A 1 177 ? -1.159 26.173 -13.447 1.00 29.92 177 ASN A N 1
ATOM 1431 C CA . ASN A 1 177 ? -2.067 26.489 -14.562 1.00 29.92 177 ASN A CA 1
ATOM 1432 C C . ASN A 1 177 ? -1.500 26.324 -15.986 1.00 29.92 177 ASN A C 1
ATOM 1434 O O . ASN A 1 177 ? -2.168 26.709 -16.942 1.00 29.92 177 ASN A O 1
ATOM 1438 N N . SER A 1 178 ? -0.301 25.768 -16.172 1.00 31.59 178 SER A N 1
ATOM 1439 C CA . SER A 1 178 ? 0.356 25.718 -17.496 1.00 31.59 178 SER A CA 1
ATOM 1440 C C . SER A 1 178 ? 0.504 24.325 -18.125 1.00 31.59 178 SER A C 1
ATOM 1442 O O . SER A 1 178 ? 1.024 24.226 -19.231 1.00 31.59 178 SER A O 1
ATOM 1444 N N . ALA A 1 179 ? 0.012 23.251 -17.498 1.00 35.66 179 ALA A N 1
ATOM 1445 C CA . ALA A 1 179 ? 0.189 21.885 -18.013 1.00 35.66 179 ALA A CA 1
ATOM 1446 C C . ALA A 1 179 ? -0.952 21.357 -18.915 1.00 35.66 179 ALA A C 1
ATOM 1448 O O . ALA A 1 179 ? -0.892 20.207 -19.342 1.00 35.66 179 ALA A O 1
ATOM 1449 N N . LEU A 1 180 ? -1.988 22.154 -19.220 1.00 33.78 180 LEU A N 1
ATOM 1450 C CA . LEU A 1 180 ? -3.195 21.662 -19.913 1.00 33.78 180 LEU A CA 1
ATOM 1451 C C . LEU A 1 180 ? -3.389 22.096 -21.375 1.00 33.78 180 LEU A C 1
ATOM 1453 O O . LEU A 1 180 ? -4.413 21.746 -21.953 1.00 33.78 180 LEU A O 1
ATOM 1457 N N . TYR A 1 181 ? -2.436 22.771 -22.023 1.00 29.03 181 TYR A N 1
ATOM 1458 C CA . TYR A 1 181 ? -2.545 23.032 -23.466 1.00 29.03 181 TYR A CA 1
ATOM 1459 C C . TYR A 1 181 ? -1.210 22.836 -24.192 1.00 29.03 181 TYR A C 1
ATOM 1461 O O . TYR A 1 181 ? -0.223 23.464 -23.806 1.00 29.03 181 TYR A O 1
ATOM 1469 N N . PRO A 1 182 ? -1.149 22.016 -25.262 1.00 32.94 182 PRO A N 1
ATOM 1470 C CA . PRO A 1 182 ? -0.037 22.097 -26.199 1.00 32.94 182 PRO A CA 1
ATOM 1471 C C . PRO A 1 182 ? -0.137 23.424 -26.978 1.00 32.94 182 PRO A C 1
ATOM 1473 O O . PRO A 1 182 ? -1.253 23.869 -27.272 1.00 32.94 182 PRO A O 1
ATOM 1476 N N . PRO A 1 183 ? 0.986 24.085 -27.313 1.00 31.83 183 PRO A N 1
ATOM 1477 C CA . PRO A 1 183 ? 0.940 25.302 -28.116 1.00 31.83 183 PRO A CA 1
ATOM 1478 C C . PRO A 1 183 ? 0.413 24.983 -29.529 1.00 31.83 183 PRO A C 1
ATOM 1480 O O . PRO A 1 183 ? 0.731 23.916 -30.065 1.00 31.83 183 PRO A O 1
ATOM 1483 N N . PRO A 1 184 ? -0.400 25.869 -30.138 1.00 37.38 184 PRO A N 1
ATOM 1484 C CA . PRO A 1 184 ? -0.809 25.708 -31.527 1.00 37.38 184 PRO A CA 1
ATOM 1485 C C . PRO A 1 184 ? 0.413 25.821 -32.451 1.00 37.38 184 PRO A C 1
ATOM 1487 O O . PRO A 1 184 ? 1.376 26.515 -32.119 1.00 37.38 184 PRO A O 1
ATOM 1490 N N . GLN A 1 185 ? 0.354 25.092 -33.569 1.00 40.47 185 GLN A N 1
ATOM 1491 C CA . GLN A 1 185 ? 1.384 25.061 -34.615 1.00 40.47 185 GLN A CA 1
ATOM 1492 C C . GLN A 1 185 ? 1.653 26.439 -35.219 1.00 40.47 185 GLN A C 1
ATOM 1494 O O . GLN A 1 185 ? 0.674 27.204 -35.389 1.00 40.47 185 GLN A O 1
#

Solvent-accessible surface area (backbone atoms only — not comparable to full-atom values): 12348 Å² total; per-residue (Å²): 126,82,84,84,60,55,77,66,54,54,51,53,50,50,53,53,52,62,69,68,63,72,94,65,67,60,67,48,53,79,66,89,60,92,58,54,83,74,34,72,64,57,43,47,37,62,74,74,63,65,60,40,45,94,86,50,93,64,73,59,77,46,69,96,63,84,59,32,57,83,37,92,89,55,61,34,37,58,68,58,50,56,64,70,47,93,76,86,86,79,92,66,97,79,78,97,73,77,94,41,79,74,56,85,83,70,63,66,88,90,47,54,73,67,57,28,51,49,52,46,50,49,52,55,53,53,57,70,70,51,52,73,66,55,51,52,53,37,50,58,46,38,52,65,49,49,63,74,70,32,73,95,70,46,100,70,70,95,80,72,73,87,75,66,91,56,78,68,88,76,62,94,78,68,81,92,80,70,85,84,66,81,81,82,132